Protein AF-A0A356PE76-F1 (afdb_monomer_lite)

Radius of gyration: 58.47 Å; chains: 1; bounding box: 97×46×149 Å

Sequence (342 aa):
MSLIFASIPAKKLAQGITSASSTFYVNNILGFDGLTDVAPADLGTQHYICFRNDTGTRVEFMEVDPATISSGPITIVRRGLSYYGDRTTENTDLKLDWSAAGTSVMFGTDVPQIFQYLKEYIDAAAIAGAVPASTTAGGLVIEASQAEIAAGTTTKVGTNGTFKLFPALDKLVAWIATFTASETVKGMVEEATDAEVAAGTATGGTGAKLVITPEKLATRLAAYTYITFKNGTTTKDTGSATATTIAHGLSATPKRIRIHAIMSTAVNVRSVGSYDSGGQNCISTSTTTACVLNNSTIINIEQGGANNISGICSVDGTNITLTWARNNAPSGTLNILWEAEA

Foldseek 3Di:
DPLPAAAADKWFWQFWDALPDFWTATPAQDGPVNPDGDALVNQDQKFKKKKAFQVRPAIKIFIWGSNQRDNDITGTPEIRADPPPRHDDHDSVSSHTGGRVGIIMGRPRDPVSVVVVVVVVVCCCVVVDWDDDDPVDDIDFDADDPVCVVVVPDPGPPPCPVVDVDHPVVSVVVVLLVFADDPVHDHDADADDLVCVVVVPQADPSRHGYDYDPVSVVVVVVVDDDWDKFKDKDKDWLQDQDKDKDFRPPLAKFQKKWKWKWFDDVKTKIKIKMQHPVAIKIWIDIPVDDIDIDRHFRDWTDPDDQWIKTWGWDIDSTITMTRIDTTDGDGGMIMMIMMTID

Secondary structure (DSSP, 8-state):
----PPP---EEBSS-B-TT-SEE-BS--B-TTSSSBPPHHHH-S-EEEEEEETTS--EEEEEE-GGG-SSSPEEEEEEEE-TTS--S---GGG---B-GGGEEEE-S-SHHHHHHHHHHHHHHHHHS-PPBP-SSS--B-PBPPHHHHHHT---SB--TTSS-SS--HHHHHHHHTT-B--SSS--B-EEPPHHHHHHT-SB-TTSPBEE--HHHHHHHHHT-----EEEEEEEEETT----EEEE---SS--SEEEEEEEEESSSEEEEEEEEETTEEEEEEEESSS--EEESS-SEEEE-STT-EEEEEEEE-SSEEEEEEEEES---SEEEEEEEEE-

Structure (mmCIF, N/CA/C/O backbone):
data_AF-A0A356PE76-F1
#
_entry.id   AF-A0A356PE76-F1
#
loop_
_atom_site.group_PDB
_atom_site.id
_atom_site.type_symbol
_atom_site.label_atom_id
_atom_site.label_alt_id
_atom_site.label_comp_id
_atom_site.label_asym_id
_atom_site.label_entity_id
_atom_site.label_seq_id
_atom_site.pdbx_PDB_ins_code
_atom_site.Cartn_x
_atom_site.Cartn_y
_atom_site.Cartn_z
_atom_site.occupancy
_atom_site.B_iso_or_equiv
_atom_site.auth_seq_id
_atom_site.auth_comp_id
_atom_site.auth_asym_id
_atom_site.auth_atom_id
_atom_site.pdbx_PDB_model_num
ATOM 1 N N . MET A 1 1 ? 24.031 19.301 -47.222 1.00 42.72 1 MET A N 1
ATOM 2 C CA . MET A 1 1 ? 24.589 19.506 -48.574 1.00 42.72 1 MET A CA 1
ATOM 3 C C . MET A 1 1 ? 23.808 18.626 -49.522 1.00 42.72 1 MET A C 1
ATOM 5 O O . MET A 1 1 ? 23.759 17.425 -49.294 1.00 42.72 1 MET A O 1
ATOM 9 N N . SER A 1 2 ? 23.132 19.211 -50.506 1.00 37.19 2 SER A N 1
ATOM 10 C CA . SER A 1 2 ? 22.486 18.434 -51.563 1.00 37.19 2 SER A CA 1
ATOM 11 C C . SER A 1 2 ? 23.574 18.011 -52.549 1.00 37.19 2 SER A C 1
ATOM 13 O O . SER A 1 2 ? 24.110 18.862 -53.250 1.00 37.19 2 SER A O 1
ATOM 15 N N . LEU A 1 3 ? 23.954 16.732 -52.537 1.00 53.97 3 LEU A N 1
ATOM 16 C CA . LEU A 1 3 ? 24.946 16.134 -53.441 1.00 53.97 3 LEU A CA 1
ATOM 17 C C . LEU A 1 3 ? 24.309 15.914 -54.821 1.00 53.97 3 LEU A C 1
ATOM 19 O O . LEU A 1 3 ? 23.999 14.787 -55.197 1.00 53.97 3 LEU A O 1
ATOM 23 N N . ILE A 1 4 ? 24.037 16.994 -55.553 1.00 59.12 4 ILE A N 1
ATOM 24 C CA . ILE A 1 4 ? 23.678 16.891 -56.970 1.00 59.12 4 ILE A CA 1
ATOM 25 C C . ILE A 1 4 ? 24.977 17.076 -57.745 1.00 59.12 4 ILE A C 1
ATOM 27 O O . ILE A 1 4 ? 25.460 18.193 -57.886 1.00 59.12 4 ILE A O 1
ATOM 31 N N . PHE A 1 5 ? 25.565 15.971 -58.194 1.00 64.62 5 PHE A N 1
ATOM 32 C CA . PHE A 1 5 ? 26.740 16.008 -59.058 1.00 64.62 5 PHE A CA 1
ATOM 33 C C . PHE A 1 5 ? 26.299 16.329 -60.486 1.00 64.62 5 PHE A C 1
ATOM 35 O O . PHE A 1 5 ? 25.482 15.603 -61.062 1.00 64.62 5 PHE A O 1
ATOM 42 N N . ALA A 1 6 ? 26.820 17.415 -61.056 1.00 72.88 6 ALA A N 1
ATOM 43 C CA . ALA A 1 6 ? 26.561 17.750 -62.450 1.00 72.88 6 ALA A CA 1
ATOM 44 C C . ALA A 1 6 ? 27.281 16.753 -63.365 1.00 72.88 6 ALA A C 1
ATOM 46 O O . ALA A 1 6 ? 28.419 16.371 -63.104 1.00 72.88 6 ALA A O 1
ATOM 47 N N . SER A 1 7 ? 26.633 16.334 -64.454 1.00 77.44 7 SER A N 1
ATOM 48 C CA . SER A 1 7 ? 27.330 15.622 -65.527 1.00 77.44 7 SER A CA 1
ATOM 49 C C . SER A 1 7 ? 28.110 16.625 -66.385 1.00 77.44 7 SER A C 1
ATOM 51 O O . SER A 1 7 ? 27.589 17.685 -66.728 1.00 77.44 7 SER A O 1
ATOM 53 N N . ILE A 1 8 ? 29.349 16.297 -66.742 1.00 86.06 8 ILE A N 1
ATOM 54 C CA . ILE A 1 8 ? 30.310 17.161 -67.440 1.00 86.06 8 ILE A CA 1
ATOM 55 C C . ILE A 1 8 ? 30.880 16.404 -68.646 1.00 86.06 8 ILE A C 1
ATOM 57 O O . ILE A 1 8 ? 31.544 15.378 -68.468 1.00 86.06 8 ILE A O 1
ATOM 61 N N . PRO A 1 9 ? 30.681 16.898 -69.881 1.00 89.06 9 PRO A N 1
ATOM 62 C CA . PRO A 1 9 ? 31.186 16.219 -71.064 1.00 89.06 9 PRO A CA 1
ATOM 63 C C . PRO A 1 9 ? 32.716 16.231 -71.092 1.00 89.06 9 PRO A C 1
ATOM 65 O O . PRO A 1 9 ? 33.357 17.161 -70.595 1.00 89.06 9 PRO A O 1
ATOM 68 N N . ALA A 1 10 ? 33.306 15.219 -71.734 1.00 91.69 10 ALA A N 1
ATOM 69 C CA . ALA A 1 10 ? 34.747 15.167 -71.946 1.00 91.69 10 ALA A CA 1
ATOM 70 C C . ALA A 1 10 ? 35.249 16.434 -72.659 1.00 91.69 10 ALA A C 1
ATOM 72 O O . ALA A 1 10 ? 34.645 16.917 -73.622 1.00 91.69 10 ALA A O 1
ATOM 73 N N . LYS A 1 11 ? 36.374 16.967 -72.182 1.00 93.31 11 LYS A N 1
ATOM 74 C CA . LYS A 1 11 ? 37.028 18.165 -72.719 1.00 93.31 11 LYS A CA 1
ATOM 75 C C . LYS A 1 11 ? 38.262 17.799 -73.521 1.00 93.31 11 LYS A C 1
ATOM 77 O O . LYS A 1 11 ? 38.733 16.665 -73.467 1.00 93.31 11 LYS A O 1
ATOM 82 N N . LYS A 1 12 ? 38.808 18.763 -74.258 1.00 95.06 12 LYS A N 1
ATOM 83 C CA . LYS A 1 12 ? 40.134 18.638 -74.871 1.00 95.06 12 LYS A CA 1
ATOM 84 C C . LYS A 1 12 ? 41.123 19.504 -74.123 1.00 95.06 12 LYS A C 1
ATOM 86 O O . LYS A 1 12 ? 40.792 20.609 -73.693 1.00 95.06 12 LYS A O 1
ATOM 91 N N . LEU A 1 13 ? 42.336 18.994 -73.992 1.00 96.44 13 LEU A N 1
ATOM 92 C CA . LEU A 1 13 ? 43.441 19.753 -73.439 1.00 96.44 13 LEU A CA 1
ATOM 93 C C . LEU A 1 13 ? 43.772 20.918 -74.390 1.00 96.44 13 LEU A C 1
ATOM 95 O O . LEU A 1 13 ? 44.030 20.700 -75.572 1.00 96.44 13 LEU A O 1
ATOM 99 N N . ALA A 1 14 ? 43.747 22.156 -73.898 1.00 96.12 14 ALA A N 1
ATOM 100 C CA . ALA A 1 14 ? 43.990 23.336 -74.732 1.00 96.12 14 ALA A CA 1
ATOM 101 C C . ALA A 1 14 ? 45.479 23.533 -75.058 1.00 96.12 14 ALA A C 1
ATOM 103 O O . ALA A 1 14 ? 45.815 24.085 -76.103 1.00 96.12 14 ALA A O 1
ATOM 104 N N . GLN A 1 15 ? 46.375 23.053 -74.191 1.00 96.00 15 GLN A N 1
ATOM 105 C CA . GLN A 1 15 ? 47.824 23.143 -74.370 1.00 96.00 15 GLN A CA 1
ATOM 106 C C . GLN A 1 15 ? 48.520 21.880 -73.871 1.00 96.00 15 GLN A C 1
ATOM 108 O O . GLN A 1 15 ? 48.074 21.277 -72.902 1.00 96.00 15 GLN A O 1
ATOM 113 N N . GLY A 1 16 ? 49.619 21.479 -74.512 1.00 96.69 16 GLY A N 1
ATOM 114 C CA . GLY A 1 16 ? 50.377 20.321 -74.048 1.00 96.69 16 GLY A CA 1
ATOM 115 C C . GLY A 1 16 ? 50.926 20.541 -72.637 1.00 96.69 16 GLY A C 1
ATOM 116 O O . GLY A 1 16 ? 51.296 21.662 -72.288 1.00 96.69 16 GLY A O 1
ATOM 117 N N . ILE A 1 17 ? 50.984 19.476 -71.840 1.00 97.62 17 ILE A N 1
ATOM 118 C CA . ILE A 1 17 ? 51.590 19.496 -70.507 1.00 97.62 17 ILE A CA 1
ATOM 119 C C . ILE A 1 17 ? 52.668 18.423 -70.389 1.00 97.62 17 ILE A C 1
ATOM 121 O O . ILE A 1 17 ? 52.610 17.389 -71.056 1.00 97.62 17 ILE A O 1
ATOM 125 N N . THR A 1 18 ? 53.641 18.669 -69.521 1.00 97.69 18 THR A N 1
ATOM 126 C CA . THR A 1 18 ? 54.705 17.716 -69.182 1.00 97.69 18 THR A CA 1
ATOM 127 C C . THR A 1 18 ? 54.403 16.989 -67.872 1.00 97.69 18 THR A C 1
ATOM 129 O O . THR A 1 18 ? 53.531 17.412 -67.106 1.00 97.69 18 THR A O 1
ATOM 132 N N . SER A 1 19 ? 55.159 15.941 -67.557 1.00 95.62 19 SER A N 1
ATOM 133 C CA . SER A 1 19 ? 55.107 15.198 -66.288 1.00 95.62 19 SER A CA 1
ATOM 134 C C . SER A 1 19 ? 55.330 16.068 -65.039 1.00 95.62 19 SER A C 1
ATOM 136 O O . SER A 1 19 ? 54.860 15.721 -63.956 1.00 95.62 19 SER A O 1
ATOM 138 N N . ALA A 1 20 ? 55.984 17.226 -65.187 1.00 95.81 20 ALA A N 1
ATOM 139 C CA . ALA A 1 20 ? 56.239 18.191 -64.114 1.00 95.81 20 ALA A CA 1
ATOM 140 C C . ALA A 1 20 ? 55.194 19.320 -64.011 1.00 95.81 20 ALA A C 1
ATOM 142 O O . ALA A 1 20 ? 55.302 20.182 -63.140 1.00 95.81 20 ALA A O 1
ATOM 143 N N . SER A 1 21 ? 54.203 19.361 -64.905 1.00 97.62 21 SER A N 1
ATOM 144 C CA . SER A 1 21 ? 53.206 20.437 -64.911 1.00 97.62 21 SER A CA 1
ATOM 145 C C . SER A 1 21 ? 52.281 20.348 -63.696 1.00 97.62 21 SER A C 1
ATOM 147 O O . SER A 1 21 ? 51.756 19.274 -63.398 1.00 97.62 21 SER A O 1
ATOM 149 N N . SER A 1 22 ? 52.061 21.488 -63.038 1.00 97.12 22 SER A N 1
ATOM 150 C CA . SER A 1 22 ? 51.158 21.653 -61.890 1.00 97.12 22 SER A CA 1
ATOM 151 C C . SER A 1 22 ? 49.821 22.305 -62.251 1.00 97.12 22 SER A C 1
ATOM 153 O O . SER A 1 22 ? 48.943 22.421 -61.400 1.00 97.12 22 SER A O 1
ATOM 155 N N . THR A 1 23 ? 49.646 22.731 -63.502 1.00 97.56 23 THR A N 1
ATOM 156 C CA . THR A 1 23 ? 48.392 23.281 -64.020 1.00 97.56 23 THR A CA 1
ATOM 157 C C . THR A 1 23 ? 48.143 22.809 -65.449 1.00 97.56 23 THR A C 1
ATOM 159 O O . THR A 1 23 ? 49.067 22.397 -66.156 1.00 97.56 23 THR A O 1
ATOM 162 N N . PHE A 1 24 ? 46.890 22.872 -65.890 1.00 97.25 24 PHE A N 1
ATOM 163 C CA . PHE A 1 24 ? 46.507 22.615 -67.277 1.00 97.25 24 PHE A CA 1
ATOM 164 C C . PHE A 1 24 ? 45.321 23.486 -67.694 1.00 97.25 24 PHE A C 1
ATOM 166 O O . PHE A 1 24 ? 44.661 24.097 -66.859 1.00 97.25 24 PHE A O 1
ATOM 173 N N .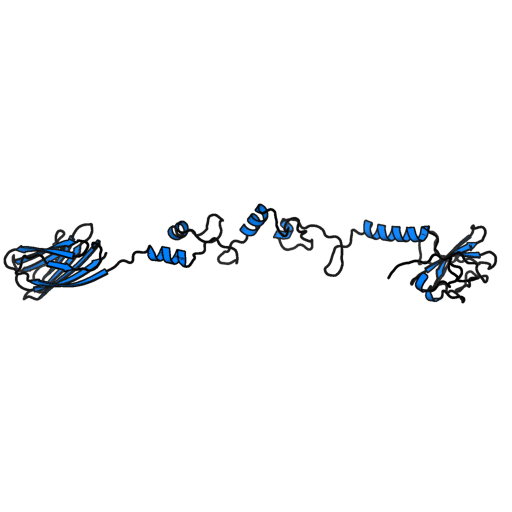 TYR A 1 25 ? 45.050 23.532 -68.997 1.00 96.12 25 TYR A N 1
ATOM 174 C CA . TYR A 1 25 ? 43.931 24.280 -69.569 1.00 96.12 25 TYR A CA 1
ATOM 175 C C . TYR A 1 25 ? 43.072 23.347 -70.408 1.00 96.12 25 TYR A C 1
ATOM 177 O O . TYR A 1 25 ? 43.590 22.452 -71.080 1.00 96.12 25 TYR A O 1
ATOM 185 N N . VAL A 1 26 ? 41.767 23.593 -70.419 1.00 95.12 26 VAL A N 1
ATOM 186 C CA . VAL A 1 26 ? 40.812 22.897 -71.285 1.00 95.12 26 VAL A CA 1
ATOM 187 C C . VAL A 1 26 ? 40.232 23.855 -72.315 1.00 95.12 26 VAL A C 1
ATOM 189 O O . VAL A 1 26 ? 40.188 25.062 -72.106 1.00 95.12 26 VAL A O 1
ATOM 192 N N . ASN A 1 27 ? 39.806 23.318 -73.453 1.00 92.81 27 ASN A N 1
ATOM 193 C CA . ASN A 1 27 ? 39.267 24.101 -74.565 1.00 92.81 27 ASN A CA 1
ATOM 194 C C . ASN A 1 27 ? 37.977 24.867 -74.220 1.00 92.81 27 ASN A C 1
ATOM 196 O O . ASN A 1 27 ? 37.685 25.881 -74.844 1.00 92.81 27 ASN A O 1
ATOM 200 N N . ASN A 1 28 ? 37.190 24.360 -73.272 1.00 91.88 28 ASN A N 1
ATOM 201 C CA . ASN A 1 28 ? 36.075 25.043 -72.624 1.00 91.88 28 ASN A CA 1
ATOM 202 C C . ASN A 1 28 ? 35.713 24.298 -71.332 1.00 91.88 28 ASN A C 1
ATOM 204 O O . ASN A 1 28 ? 36.047 23.121 -71.177 1.00 91.88 28 ASN A O 1
ATOM 208 N N . ILE A 1 29 ? 34.977 24.963 -70.446 1.00 90.75 29 ILE A N 1
ATOM 209 C CA . ILE A 1 29 ? 34.459 24.374 -69.204 1.00 90.75 29 ILE A CA 1
ATOM 210 C C . ILE A 1 29 ? 32.933 24.237 -69.213 1.00 90.75 29 ILE A C 1
ATOM 212 O O . ILE A 1 29 ? 32.340 24.057 -68.164 1.00 90.75 29 ILE A O 1
ATOM 216 N N . LEU A 1 30 ? 32.285 24.293 -70.380 1.00 91.62 30 LEU A N 1
ATOM 217 C CA . LEU A 1 30 ? 30.821 24.252 -70.476 1.00 91.62 30 LEU A CA 1
ATOM 218 C C . LEU A 1 30 ? 30.238 22.918 -69.964 1.00 91.62 30 LEU A C 1
ATOM 220 O O . LEU A 1 30 ? 30.843 21.860 -70.128 1.00 91.62 30 LEU A O 1
ATOM 224 N N . GLY A 1 31 ? 29.045 22.921 -69.390 1.00 87.69 31 GLY A N 1
ATOM 225 C CA . GLY A 1 31 ? 28.299 21.709 -69.060 1.00 87.69 31 GLY A CA 1
ATOM 226 C C . GLY A 1 31 ? 27.798 20.967 -70.307 1.00 87.69 31 GLY A C 1
ATOM 227 O O . GLY A 1 31 ? 28.103 21.326 -71.447 1.00 87.69 31 GLY A O 1
ATOM 228 N N . PHE A 1 32 ? 26.993 19.917 -70.107 1.00 85.56 32 PHE A N 1
ATOM 229 C CA . PHE A 1 32 ? 26.303 19.230 -71.214 1.00 85.56 32 PHE A CA 1
ATOM 230 C C . PHE A 1 32 ? 25.260 20.109 -71.920 1.00 85.56 32 PHE A C 1
ATOM 232 O O . PHE A 1 32 ? 24.881 19.801 -73.048 1.00 85.56 32 PHE A O 1
ATOM 239 N N . ASP A 1 33 ? 24.807 21.193 -71.285 1.00 83.19 33 ASP A N 1
ATOM 240 C CA . ASP A 1 33 ? 23.905 22.170 -71.902 1.00 83.19 33 ASP A CA 1
ATOM 241 C C . ASP A 1 33 ? 24.598 23.025 -72.978 1.00 83.19 33 ASP A C 1
ATOM 243 O O . ASP A 1 33 ? 23.919 23.645 -73.793 1.00 83.19 33 ASP A O 1
ATOM 247 N N . GLY A 1 34 ? 25.938 23.047 -73.001 1.00 86.94 34 GLY A N 1
ATOM 248 C CA . GLY A 1 34 ? 26.732 23.875 -73.906 1.00 86.94 34 GLY A CA 1
ATOM 249 C C . GLY A 1 34 ? 26.594 25.382 -73.662 1.00 86.94 34 GLY A C 1
ATOM 250 O O . GLY A 1 34 ? 27.041 26.159 -74.503 1.00 86.94 34 GLY A O 1
ATOM 251 N N . LEU A 1 35 ? 25.976 25.796 -72.551 1.00 88.00 35 LEU A N 1
ATOM 252 C CA . LEU A 1 35 ? 25.646 27.193 -72.254 1.00 88.00 35 LEU A CA 1
ATOM 253 C C . LEU A 1 35 ? 26.240 27.665 -70.927 1.00 88.00 35 LEU A C 1
ATOM 255 O O . LEU A 1 35 ? 26.650 28.821 -70.834 1.00 88.00 35 LEU A O 1
ATOM 259 N N . THR A 1 36 ? 26.289 26.793 -69.920 1.00 90.12 36 THR A N 1
ATOM 260 C CA . THR A 1 36 ? 26.716 27.152 -68.566 1.00 90.12 36 THR A CA 1
ATOM 261 C C . THR A 1 36 ? 28.110 26.609 -68.296 1.00 90.12 36 THR A C 1
ATOM 263 O O . THR A 1 36 ? 28.374 25.433 -68.527 1.00 90.12 36 THR A O 1
ATOM 266 N N . ASP A 1 37 ? 29.010 27.448 -67.796 1.00 91.88 37 ASP A N 1
ATOM 267 C CA . ASP A 1 37 ? 30.322 27.016 -67.316 1.00 91.88 37 ASP A CA 1
ATOM 268 C C . ASP A 1 37 ? 30.179 26.164 -66.044 1.00 91.88 37 ASP A C 1
ATOM 270 O O . ASP A 1 37 ? 29.418 26.509 -65.140 1.00 91.88 37 ASP A O 1
ATOM 274 N N . VAL A 1 38 ? 30.933 25.065 -65.958 1.00 89.38 38 VAL A N 1
ATOM 275 C CA . VAL A 1 38 ? 31.064 24.255 -64.740 1.00 89.38 38 VAL A CA 1
ATOM 276 C C . VAL A 1 38 ? 31.678 25.120 -63.644 1.00 89.38 38 VAL A C 1
ATOM 278 O O . VAL A 1 38 ? 32.784 25.642 -63.801 1.00 89.38 38 VAL A O 1
ATOM 281 N N . ALA A 1 39 ? 30.973 25.246 -62.525 1.00 89.44 39 ALA A N 1
ATOM 282 C CA . ALA A 1 39 ? 31.398 26.024 -61.375 1.00 89.44 39 ALA A CA 1
ATOM 283 C C . ALA A 1 39 ? 32.049 25.130 -60.302 1.00 89.44 39 ALA A C 1
ATOM 285 O O . ALA A 1 39 ? 31.754 23.936 -60.218 1.00 89.44 39 ALA A O 1
ATOM 286 N N . PRO A 1 40 ? 32.866 25.696 -59.390 1.00 89.69 40 PRO A N 1
ATOM 287 C CA . PRO A 1 40 ? 33.428 24.946 -58.261 1.00 89.69 40 PRO A CA 1
ATOM 288 C C . PRO A 1 40 ? 32.384 24.183 -57.430 1.00 89.69 40 PRO A C 1
ATOM 290 O O . PRO A 1 40 ? 32.649 23.089 -56.935 1.00 89.69 40 PRO A O 1
ATOM 293 N N . ALA A 1 41 ? 31.173 24.737 -57.304 1.00 86.31 41 ALA A N 1
ATOM 294 C CA . ALA A 1 41 ? 30.076 24.115 -56.565 1.00 86.31 41 ALA A CA 1
ATOM 295 C C . ALA A 1 41 ? 29.595 22.786 -57.180 1.00 86.31 41 ALA A C 1
ATOM 297 O O . ALA A 1 41 ? 29.088 21.942 -56.444 1.00 86.31 41 ALA A O 1
ATOM 298 N N . ASP A 1 42 ? 29.796 22.577 -58.485 1.00 85.31 42 ASP A N 1
ATOM 299 C CA . ASP A 1 42 ? 29.370 21.368 -59.201 1.00 85.31 42 ASP A CA 1
ATOM 300 C C . ASP A 1 42 ? 30.302 20.171 -58.951 1.00 85.31 42 ASP A C 1
ATOM 302 O O . ASP A 1 42 ? 29.919 19.016 -59.152 1.00 85.31 42 ASP A O 1
ATOM 306 N N . LEU A 1 43 ? 31.531 20.447 -58.505 1.00 83.88 43 LEU A N 1
ATOM 307 C CA . LEU A 1 43 ? 32.602 19.470 -58.306 1.00 83.88 43 LEU A CA 1
ATOM 308 C C . LEU A 1 43 ? 32.856 19.133 -56.826 1.00 83.88 43 LEU A C 1
ATOM 310 O O . LEU A 1 43 ? 33.538 18.153 -56.528 1.00 83.88 43 LEU A O 1
ATOM 314 N N . GLY A 1 44 ? 32.306 19.922 -55.897 1.00 85.19 44 GLY A N 1
ATOM 315 C CA . GLY A 1 44 ? 32.520 19.770 -54.457 1.00 85.19 44 GLY A CA 1
ATOM 316 C C . GLY A 1 44 ? 33.885 20.286 -53.987 1.00 85.19 44 GLY A C 1
ATOM 317 O O . GLY A 1 44 ? 34.516 21.113 -54.634 1.00 85.19 44 GLY A O 1
ATOM 318 N N . THR A 1 45 ? 34.347 19.825 -52.821 1.00 87.88 45 THR A N 1
ATOM 319 C CA . THR A 1 45 ? 35.631 20.260 -52.227 1.00 87.88 45 THR A CA 1
ATOM 320 C C . THR A 1 45 ? 36.836 19.445 -52.696 1.00 87.88 45 THR A C 1
ATOM 322 O O . THR A 1 45 ? 37.967 19.810 -52.400 1.00 87.88 45 THR A O 1
ATOM 325 N N . GLN A 1 46 ? 36.606 18.325 -53.385 1.00 87.69 46 GLN A N 1
ATOM 326 C CA . GLN A 1 46 ? 37.644 17.442 -53.910 1.00 87.69 46 GLN A CA 1
ATOM 327 C C . GLN A 1 46 ? 37.159 16.818 -55.216 1.00 87.69 46 GLN A C 1
ATOM 329 O O . GLN A 1 46 ? 36.040 16.307 -55.267 1.00 87.69 46 GLN A O 1
ATOM 334 N N . HIS A 1 47 ? 38.002 16.825 -56.251 1.00 89.75 47 HIS A N 1
ATOM 335 C CA . HIS A 1 47 ? 37.623 16.289 -57.551 1.00 89.75 47 HIS A CA 1
ATOM 336 C C . HIS A 1 47 ? 38.773 15.557 -58.246 1.00 89.75 47 HIS A C 1
ATOM 338 O O . HIS A 1 47 ? 39.918 16.010 -58.248 1.00 89.75 47 HIS A O 1
ATOM 344 N N . TYR A 1 48 ? 38.447 14.417 -58.853 1.00 90.75 48 TYR A N 1
ATOM 345 C CA . TYR A 1 48 ? 39.391 13.563 -59.564 1.00 90.75 48 TYR A CA 1
ATOM 346 C C . TYR A 1 48 ? 39.045 13.530 -61.042 1.00 90.75 48 TYR A C 1
ATOM 348 O O . TYR A 1 48 ? 37.886 13.351 -61.413 1.00 90.75 48 TYR A O 1
ATOM 356 N N . ILE A 1 49 ? 40.069 13.651 -61.878 1.00 92.94 49 ILE A N 1
ATOM 357 C CA . ILE A 1 49 ? 39.932 13.646 -63.328 1.00 92.94 49 ILE A CA 1
ATOM 358 C C . ILE A 1 49 ? 40.849 12.602 -63.955 1.00 92.94 49 ILE A C 1
ATOM 360 O O . ILE A 1 49 ? 41.730 12.019 -63.317 1.00 92.94 49 ILE A O 1
ATOM 364 N N . CYS A 1 50 ? 40.639 12.392 -65.245 1.00 94.25 50 CYS A N 1
ATOM 365 C CA . CYS A 1 50 ? 41.366 11.431 -66.044 1.00 94.25 50 CYS A CA 1
ATOM 366 C C . CYS A 1 50 ? 41.790 12.064 -67.371 1.00 94.25 50 CYS A C 1
ATOM 368 O O . CYS A 1 50 ? 40.961 12.615 -68.097 1.00 94.25 50 CYS A O 1
ATOM 370 N N . PHE A 1 51 ? 43.076 11.983 -67.700 1.00 96.38 51 PHE A N 1
ATOM 371 C CA . PHE A 1 51 ? 43.565 12.277 -69.044 1.00 96.38 51 PHE A CA 1
ATOM 372 C C . PHE A 1 51 ? 43.621 10.986 -69.842 1.00 96.38 51 PHE A C 1
ATOM 374 O O . PHE A 1 51 ? 44.117 9.972 -69.354 1.00 96.38 51 PHE A O 1
ATOM 381 N N . ARG A 1 52 ? 43.132 11.024 -71.080 1.00 96.06 52 ARG A N 1
ATOM 382 C CA . ARG A 1 52 ? 43.095 9.868 -71.975 1.00 96.06 52 ARG A CA 1
ATOM 383 C C . ARG A 1 52 ? 43.489 10.276 -73.383 1.00 96.06 52 ARG A C 1
ATOM 385 O O . ARG A 1 52 ? 43.031 11.305 -73.877 1.00 9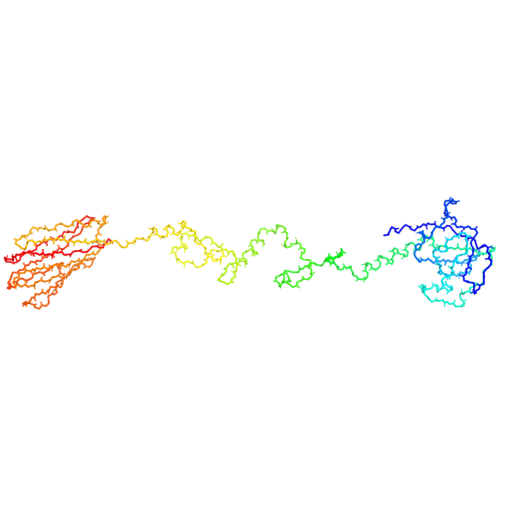6.06 52 ARG A O 1
ATOM 392 N N . ASN A 1 53 ? 44.309 9.469 -74.051 1.00 96.44 53 ASN A N 1
ATOM 393 C CA . ASN A 1 53 ? 44.628 9.731 -75.454 1.00 96.44 53 ASN A CA 1
ATOM 394 C C . ASN A 1 53 ? 43.460 9.328 -76.362 1.00 96.44 53 ASN A C 1
ATOM 396 O O . ASN A 1 53 ? 42.616 8.518 -75.982 1.00 96.44 53 ASN A O 1
ATOM 400 N N . ASP A 1 54 ? 43.431 9.844 -77.586 1.00 93.50 54 ASP A N 1
ATOM 401 C CA . ASP A 1 54 ? 42.332 9.575 -78.526 1.00 93.50 54 ASP A CA 1
ATOM 402 C C . ASP A 1 54 ? 42.175 8.093 -78.898 1.00 93.50 54 ASP A C 1
ATOM 404 O O . ASP A 1 54 ? 41.065 7.630 -79.147 1.00 93.50 54 ASP A O 1
ATOM 408 N N . THR A 1 55 ? 43.262 7.315 -78.879 1.00 93.38 55 THR A N 1
ATOM 409 C CA . THR A 1 55 ? 43.204 5.858 -79.096 1.00 93.38 55 THR A CA 1
ATOM 410 C C . THR A 1 55 ? 42.750 5.090 -77.855 1.00 93.38 55 THR A C 1
ATOM 412 O O . THR A 1 55 ? 42.543 3.881 -77.915 1.00 93.38 55 THR A O 1
ATOM 415 N N . GLY A 1 56 ? 42.643 5.764 -76.711 1.00 91.19 56 GLY A N 1
ATOM 416 C CA . GLY A 1 56 ? 42.231 5.188 -75.443 1.00 91.19 56 GLY A CA 1
ATOM 417 C C . GLY A 1 56 ? 43.188 4.157 -74.848 1.00 91.19 56 GLY A C 1
ATOM 418 O O . GLY A 1 56 ? 42.755 3.393 -73.989 1.00 91.19 56 GLY A O 1
ATOM 419 N N . THR A 1 57 ? 44.445 4.133 -75.297 1.00 95.00 57 THR A N 1
ATOM 420 C CA . THR A 1 57 ? 45.497 3.193 -74.873 1.00 95.00 57 THR A CA 1
ATOM 421 C C . THR A 1 57 ? 46.345 3.707 -73.711 1.00 95.00 57 THR A C 1
ATOM 423 O O . THR A 1 57 ? 47.073 2.928 -73.102 1.00 95.00 57 THR A O 1
ATOM 426 N N . ARG A 1 58 ? 46.283 5.007 -73.404 1.00 95.12 58 ARG A N 1
ATOM 427 C CA . ARG A 1 58 ? 46.991 5.635 -72.281 1.00 95.12 58 ARG A CA 1
ATOM 428 C C . ARG A 1 58 ? 46.002 6.394 -71.418 1.00 95.12 58 ARG A C 1
ATOM 430 O O . ARG A 1 58 ? 45.103 7.051 -71.947 1.00 95.12 58 ARG A O 1
ATOM 437 N N . VAL A 1 59 ? 46.201 6.310 -70.106 1.00 95.06 59 VAL A N 1
ATOM 438 C CA . VAL A 1 59 ? 45.359 6.971 -69.116 1.00 95.06 59 VAL A CA 1
ATOM 439 C C . VAL A 1 59 ? 46.184 7.436 -67.918 1.00 95.06 59 VAL A C 1
ATOM 441 O O . VAL A 1 59 ? 47.076 6.718 -67.464 1.00 95.06 59 VAL A O 1
ATOM 444 N N . GLU A 1 60 ? 45.888 8.627 -67.409 1.00 95.75 60 GLU A N 1
ATOM 445 C CA . GLU A 1 60 ? 46.472 9.156 -66.176 1.00 95.75 60 GLU A CA 1
ATOM 446 C C . GLU A 1 60 ? 45.368 9.716 -65.280 1.00 95.75 60 GLU A C 1
ATOM 448 O O . GLU A 1 60 ? 44.584 10.562 -65.713 1.00 95.75 60 GLU A O 1
ATOM 453 N N . PHE A 1 61 ? 45.330 9.257 -64.030 1.00 94.06 61 PHE A N 1
ATOM 454 C CA . PHE A 1 61 ? 44.428 9.768 -63.004 1.00 94.06 61 PHE A CA 1
ATOM 455 C C . PHE A 1 61 ? 45.120 10.840 -62.166 1.00 94.06 61 PHE A C 1
ATOM 457 O O . PHE A 1 61 ? 46.293 10.705 -61.805 1.00 94.06 61 PHE A O 1
ATOM 464 N N . MET A 1 62 ? 44.389 11.902 -61.847 1.00 94.88 62 MET A N 1
ATOM 465 C CA . MET A 1 62 ? 44.902 13.021 -61.063 1.00 94.88 62 MET A CA 1
ATOM 466 C C . MET A 1 62 ? 43.794 13.685 -60.247 1.00 94.88 62 MET A C 1
ATOM 468 O O . MET A 1 62 ? 42.614 13.596 -60.582 1.00 94.88 62 MET A O 1
ATOM 472 N N . GLU A 1 63 ? 44.187 14.345 -59.168 1.00 95.00 63 GLU A N 1
ATOM 473 C CA . GLU A 1 63 ? 43.324 15.189 -58.347 1.00 95.00 63 GLU A CA 1
ATOM 474 C C . GLU A 1 63 ? 43.542 16.648 -58.722 1.00 95.00 63 GLU A C 1
ATOM 476 O O . GLU A 1 63 ? 44.684 17.092 -58.869 1.00 95.00 63 GLU A O 1
ATOM 481 N N . VAL A 1 64 ? 42.454 17.396 -58.848 1.00 95.31 64 VAL A N 1
ATOM 482 C CA . VAL A 1 64 ? 42.475 18.827 -59.159 1.00 95.31 64 VAL A CA 1
ATOM 483 C C . VAL A 1 64 ? 41.810 19.620 -58.053 1.00 95.31 64 VAL A C 1
ATOM 485 O O . VAL A 1 64 ? 40.966 19.090 -57.333 1.00 95.31 64 VAL A O 1
ATOM 488 N N . ASP A 1 65 ? 42.182 20.891 -57.938 1.00 95.62 65 ASP A N 1
ATOM 489 C CA . ASP A 1 65 ? 41.523 21.821 -57.029 1.00 95.62 65 ASP A CA 1
ATOM 490 C C . ASP A 1 65 ? 40.224 22.327 -57.677 1.00 95.62 65 ASP A C 1
ATOM 492 O O . ASP A 1 65 ? 40.290 23.111 -58.637 1.00 95.62 65 ASP A O 1
ATOM 496 N N . PRO A 1 66 ? 39.040 21.930 -57.172 1.00 92.44 66 PRO A N 1
ATOM 497 C CA . PRO A 1 66 ? 37.769 22.361 -57.741 1.00 92.44 66 PRO A CA 1
ATOM 498 C C . PRO A 1 66 ? 37.576 23.875 -57.699 1.00 92.44 66 PRO A C 1
ATOM 500 O O . PRO A 1 66 ? 36.895 24.417 -58.563 1.00 92.44 66 PRO A O 1
ATOM 503 N N . ALA A 1 67 ? 38.198 24.584 -56.748 1.00 93.75 67 ALA A N 1
ATOM 504 C CA . ALA A 1 67 ? 38.102 26.041 -56.654 1.00 93.75 67 ALA A CA 1
ATOM 505 C C . ALA A 1 67 ? 38.736 26.753 -57.858 1.00 93.75 67 ALA A C 1
ATOM 507 O O . ALA A 1 67 ? 38.441 27.919 -58.116 1.00 93.75 67 ALA A O 1
ATOM 508 N N . THR A 1 68 ? 39.587 26.048 -58.605 1.00 94.31 68 THR A N 1
ATOM 509 C CA . THR A 1 68 ? 40.277 26.575 -59.786 1.00 94.31 68 THR A CA 1
ATOM 510 C C . THR A 1 68 ? 39.590 26.219 -61.099 1.00 94.31 68 THR A C 1
ATOM 512 O O . THR A 1 68 ? 40.065 26.645 -62.154 1.00 94.31 68 THR A O 1
ATOM 515 N N . ILE A 1 69 ? 38.463 25.488 -61.062 1.00 88.75 69 ILE A N 1
ATOM 516 C CA . ILE A 1 69 ? 37.671 25.221 -62.264 1.00 88.75 69 ILE A CA 1
ATOM 517 C C . ILE A 1 69 ? 37.099 26.547 -62.782 1.00 88.75 69 ILE A C 1
ATOM 519 O O . ILE A 1 69 ? 36.182 27.151 -62.233 1.00 88.75 69 ILE A O 1
ATOM 523 N N . SER A 1 70 ? 37.759 27.066 -63.804 1.00 80.31 70 SER A N 1
ATOM 524 C CA . SER A 1 70 ? 37.439 28.305 -64.498 1.00 80.31 70 SER A CA 1
ATOM 525 C C . SER A 1 70 ? 38.007 28.188 -65.911 1.00 80.31 70 SER A C 1
ATOM 527 O O . SER A 1 70 ? 38.774 27.271 -66.206 1.00 80.31 70 SER A O 1
ATOM 529 N N . SER A 1 71 ? 37.679 29.118 -66.800 1.00 69.44 71 SER A N 1
ATOM 530 C CA . SER A 1 71 ? 38.296 29.200 -68.131 1.00 69.44 71 SER A CA 1
ATOM 531 C C . SER A 1 71 ? 39.810 29.521 -68.105 1.00 69.44 71 SER A C 1
ATOM 533 O O . SER A 1 71 ? 40.419 29.686 -69.161 1.00 69.44 71 SER A O 1
ATOM 535 N N . GLY A 1 72 ? 40.426 29.600 -66.916 1.00 86.19 72 GLY A N 1
ATOM 536 C CA . GLY A 1 72 ? 41.865 29.740 -66.687 1.00 86.19 72 GLY A CA 1
ATOM 537 C C . GLY A 1 72 ? 42.598 28.415 -66.391 1.00 86.19 72 GLY A C 1
ATOM 538 O O . GLY A 1 72 ? 42.099 27.336 -66.717 1.00 86.19 72 GLY A O 1
ATOM 539 N N . PRO A 1 73 ? 43.812 28.475 -65.804 1.00 94.94 73 PRO A N 1
ATOM 540 C CA . PRO A 1 73 ? 44.567 27.282 -65.435 1.00 94.94 73 PRO A CA 1
ATOM 541 C C . PRO A 1 73 ? 43.892 26.541 -64.281 1.00 94.94 73 PRO A C 1
ATOM 543 O O . PRO A 1 73 ? 43.695 27.102 -63.204 1.00 94.94 73 PRO A O 1
ATOM 546 N N . ILE A 1 74 ? 43.619 25.257 -64.485 1.00 96.56 74 ILE A N 1
ATOM 547 C CA . ILE A 1 74 ? 43.141 24.353 -63.442 1.00 96.56 74 ILE A CA 1
ATOM 548 C C . ILE A 1 74 ? 44.360 23.809 -62.703 1.00 96.56 74 ILE A C 1
ATOM 550 O O . ILE A 1 74 ? 45.281 23.269 -63.326 1.00 96.56 74 ILE A O 1
ATOM 554 N N . THR A 1 75 ? 44.369 23.953 -61.381 1.00 97.75 75 THR A N 1
ATOM 555 C CA . THR A 1 75 ? 45.463 23.500 -60.522 1.00 97.75 75 THR A CA 1
ATOM 556 C C . THR A 1 75 ? 45.371 22.007 -60.277 1.00 97.75 75 THR A C 1
ATOM 558 O O . THR A 1 75 ? 44.323 21.472 -59.911 1.00 97.75 75 THR A O 1
ATOM 561 N N . ILE A 1 76 ? 46.505 21.337 -60.446 1.00 97.50 76 ILE A N 1
ATOM 562 C CA . ILE A 1 76 ? 46.659 19.921 -60.170 1.00 97.50 76 ILE A CA 1
ATOM 563 C C . ILE A 1 76 ? 47.215 19.759 -58.757 1.00 97.50 76 ILE A C 1
ATOM 565 O O . ILE A 1 76 ? 48.280 20.284 -58.438 1.00 97.50 76 ILE A O 1
ATOM 569 N N . VAL A 1 77 ? 46.488 19.028 -57.916 1.00 97.19 77 VAL A N 1
ATOM 570 C CA . VAL A 1 77 ? 46.864 18.760 -56.521 1.00 97.19 77 VAL A CA 1
ATOM 571 C C . VAL A 1 77 ? 47.759 17.526 -56.445 1.00 97.19 77 VAL A C 1
ATOM 573 O O . VAL A 1 77 ? 48.744 17.528 -55.710 1.00 97.19 77 VAL A O 1
ATOM 576 N N . ARG A 1 78 ? 47.426 16.473 -57.207 1.00 96.06 78 ARG A N 1
ATOM 577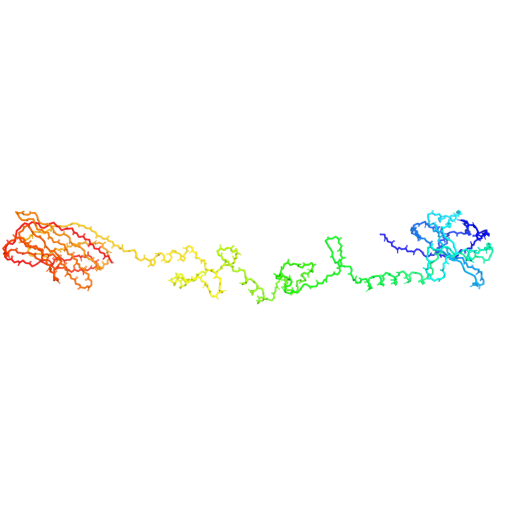 C CA . ARG A 1 78 ? 48.187 15.211 -57.278 1.00 96.06 78 ARG A CA 1
ATOM 578 C C . ARG A 1 78 ? 48.103 14.607 -58.676 1.00 96.06 78 ARG A C 1
ATOM 580 O O . ARG A 1 78 ? 47.017 14.589 -59.245 1.00 96.06 78 ARG A O 1
ATOM 587 N N . ARG A 1 79 ? 49.197 14.057 -59.208 1.00 95.06 79 ARG A N 1
ATOM 588 C CA . ARG A 1 7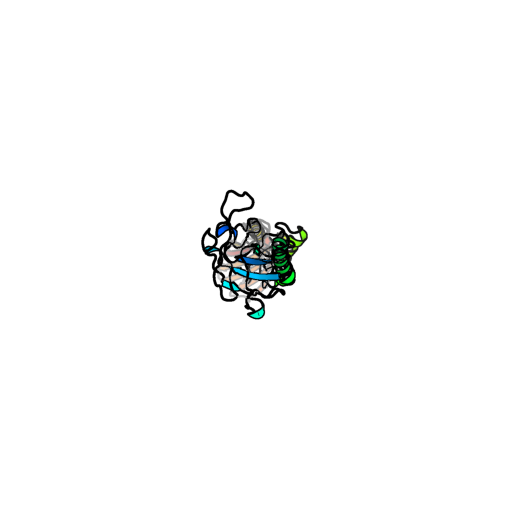9 ? 49.284 13.384 -60.521 1.00 95.06 79 ARG A CA 1
ATOM 589 C C . ARG A 1 79 ? 49.794 11.957 -60.437 1.00 95.06 79 ARG A C 1
ATOM 591 O O . ARG A 1 79 ? 50.502 11.596 -59.500 1.00 95.06 79 ARG A O 1
ATOM 598 N N . GLY A 1 80 ? 49.495 11.180 -61.477 1.00 94.62 80 GLY A N 1
ATOM 599 C CA . GLY A 1 80 ? 49.954 9.800 -61.588 1.00 94.62 80 GLY A CA 1
ATOM 600 C C . GLY A 1 80 ? 49.383 8.911 -60.484 1.00 94.62 80 GLY A C 1
ATOM 601 O O . GLY A 1 80 ? 50.118 8.127 -59.890 1.00 94.62 80 GLY A O 1
ATOM 602 N N . LEU A 1 81 ? 48.096 9.069 -60.159 1.00 93.81 81 LEU A N 1
ATOM 603 C CA . LEU A 1 81 ? 47.434 8.243 -59.147 1.00 93.81 81 LEU A CA 1
ATOM 604 C C . LEU A 1 81 ? 47.302 6.787 -59.622 1.00 93.81 81 LEU A C 1
ATOM 606 O O . LEU A 1 81 ? 47.213 6.504 -60.820 1.00 93.81 81 LEU A O 1
ATOM 610 N N . SER A 1 82 ? 47.274 5.860 -58.664 1.00 90.19 82 SER A N 1
ATOM 611 C CA . SER A 1 82 ? 47.217 4.420 -58.929 1.00 90.19 82 SER A CA 1
ATOM 612 C C . SER A 1 82 ? 45.914 4.000 -59.616 1.00 90.19 82 SER A C 1
ATOM 614 O O . SER A 1 82 ? 44.824 4.440 -59.252 1.00 90.19 82 SER A O 1
ATOM 616 N N . TYR A 1 83 ? 46.007 3.043 -60.543 1.00 86.19 83 TYR A N 1
ATOM 617 C CA . TYR A 1 83 ? 44.845 2.406 -61.176 1.00 86.19 83 TYR A CA 1
ATOM 618 C C . TYR A 1 83 ? 44.036 1.510 -60.217 1.00 86.19 83 TYR A C 1
ATOM 620 O O . TYR A 1 83 ? 42.932 1.092 -60.556 1.00 86.19 83 TYR A O 1
ATOM 628 N N . TYR A 1 84 ? 44.568 1.224 -59.022 1.00 85.25 84 TYR A N 1
ATOM 629 C CA . TYR A 1 84 ? 43.986 0.300 -58.040 1.00 85.25 84 TYR A CA 1
ATOM 630 C C . TYR A 1 84 ? 43.332 1.003 -56.840 1.00 85.25 84 TYR A C 1
ATOM 632 O O . TYR A 1 84 ? 43.156 0.396 -55.787 1.00 85.25 84 TYR A O 1
ATOM 640 N N . GLY A 1 85 ? 42.968 2.280 -56.983 1.00 74.12 85 GLY A N 1
ATOM 641 C CA . GLY A 1 85 ? 42.136 2.985 -56.002 1.00 74.12 85 GLY A CA 1
ATOM 642 C C . GLY A 1 85 ? 42.880 3.683 -54.860 1.00 74.12 85 GLY A C 1
ATOM 643 O O . GLY A 1 85 ? 42.219 4.271 -54.009 1.00 74.12 85 GLY A O 1
ATOM 644 N N . ASP A 1 86 ? 44.218 3.690 -54.847 1.00 81.62 86 ASP A N 1
ATOM 645 C CA . ASP A 1 86 ? 44.968 4.625 -53.994 1.00 81.62 86 ASP A CA 1
ATOM 646 C C . ASP A 1 86 ? 44.856 6.043 -54.571 1.00 81.62 86 ASP A C 1
ATOM 648 O O . ASP A 1 86 ? 45.350 6.333 -55.663 1.00 81.62 86 ASP A O 1
ATOM 652 N N . ARG A 1 87 ? 44.177 6.914 -53.819 1.00 82.81 87 ARG A N 1
ATOM 653 C CA . ARG A 1 87 ? 43.871 8.301 -54.195 1.00 82.81 87 ARG A CA 1
ATOM 654 C C . ARG A 1 87 ? 44.856 9.321 -53.610 1.00 82.81 87 ARG A C 1
ATOM 656 O O . ARG A 1 87 ? 44.655 10.518 -53.788 1.00 82.81 87 ARG A O 1
ATOM 663 N N . THR A 1 88 ? 45.875 8.875 -52.873 1.00 86.81 88 THR A N 1
ATOM 664 C CA . THR A 1 88 ? 46.714 9.752 -52.036 1.00 86.81 88 THR A CA 1
ATOM 665 C C . THR A 1 88 ? 48.183 9.778 -52.434 1.00 86.81 88 THR A C 1
ATOM 667 O O . THR A 1 88 ? 48.829 10.815 -52.264 1.00 86.81 88 THR A O 1
ATOM 670 N N . THR A 1 89 ? 48.700 8.684 -52.994 1.00 92.25 89 THR A N 1
ATOM 671 C CA . THR A 1 89 ? 50.115 8.561 -53.366 1.00 92.25 89 THR A CA 1
ATOM 672 C C . THR A 1 89 ? 50.323 8.887 -54.843 1.00 92.25 89 THR A C 1
ATOM 674 O O . THR A 1 89 ? 49.738 8.250 -55.718 1.00 92.25 89 THR A O 1
ATOM 677 N N . GLU A 1 90 ? 51.188 9.859 -55.137 1.00 94.31 90 GLU A N 1
ATOM 678 C CA . GLU A 1 90 ? 51.636 10.119 -56.507 1.00 94.31 90 GLU A CA 1
ATOM 679 C C . GLU A 1 90 ? 52.663 9.070 -56.948 1.00 94.31 90 GLU A C 1
ATOM 681 O O . GLU A 1 90 ? 53.662 8.848 -56.261 1.00 94.31 90 GLU A O 1
ATOM 686 N N . ASN A 1 91 ? 52.468 8.471 -58.122 1.00 95.12 91 ASN A N 1
ATOM 687 C CA . ASN A 1 91 ? 53.470 7.626 -58.761 1.00 95.12 91 ASN A CA 1
ATOM 688 C C . ASN A 1 91 ? 54.133 8.398 -59.909 1.00 95.12 91 ASN A C 1
ATOM 690 O O . ASN A 1 91 ? 53.490 8.721 -60.909 1.00 95.12 91 ASN A O 1
ATOM 694 N N . THR A 1 92 ? 55.428 8.691 -59.773 1.00 94.75 92 THR A N 1
ATOM 695 C CA . THR A 1 92 ? 56.198 9.446 -60.774 1.00 94.75 92 THR A CA 1
ATOM 696 C C . THR A 1 92 ? 56.218 8.774 -62.142 1.00 94.75 92 THR A C 1
ATOM 698 O O . THR A 1 92 ? 56.206 9.479 -63.147 1.00 94.75 92 THR A O 1
ATOM 701 N N . ASP A 1 93 ? 56.165 7.443 -62.193 1.00 95.44 93 ASP A N 1
ATOM 702 C CA . ASP A 1 93 ? 56.183 6.680 -63.447 1.00 95.44 93 ASP A CA 1
ATOM 703 C C . ASP A 1 93 ? 54.859 6.797 -64.216 1.00 95.44 93 ASP A C 1
ATOM 705 O O . ASP A 1 93 ? 54.803 6.562 -65.424 1.00 95.44 93 ASP A O 1
ATOM 709 N N . LEU A 1 94 ? 53.783 7.187 -63.524 1.00 95.12 94 LEU A N 1
ATOM 710 C CA . LEU A 1 94 ? 52.461 7.410 -64.106 1.00 95.12 94 LEU A CA 1
ATOM 711 C C . LEU A 1 94 ? 52.219 8.877 -64.490 1.00 95.12 94 LEU A C 1
ATOM 713 O O . LEU A 1 94 ? 51.167 9.180 -65.053 1.00 95.12 94 LEU A O 1
ATOM 717 N N . LYS A 1 95 ? 53.164 9.791 -64.222 1.00 97.19 95 LYS A N 1
ATOM 718 C CA . LYS A 1 95 ? 53.074 11.193 -64.659 1.00 97.19 95 LYS A CA 1
ATOM 719 C C . LYS A 1 95 ? 53.519 11.293 -66.114 1.00 97.19 95 LYS A C 1
ATOM 721 O O . LYS A 1 95 ? 54.711 11.252 -66.413 1.00 97.19 95 LYS A O 1
ATOM 726 N N . LEU A 1 96 ? 52.565 11.415 -67.031 1.00 96.62 96 LEU A N 1
ATOM 727 C CA . LEU A 1 96 ? 52.839 11.377 -68.466 1.00 96.62 96 LEU A CA 1
ATOM 728 C C . LEU A 1 96 ? 52.885 12.786 -69.074 1.00 96.62 96 LEU A C 1
ATOM 730 O O . LEU A 1 96 ? 52.237 13.724 -68.597 1.00 96.62 96 LEU A O 1
ATOM 734 N N . ASP A 1 97 ? 53.628 12.911 -70.172 1.00 97.69 97 ASP A N 1
ATOM 735 C CA . ASP A 1 97 ? 53.519 14.053 -71.078 1.00 97.69 97 ASP A CA 1
ATOM 736 C C . ASP A 1 97 ? 52.289 13.876 -71.977 1.00 97.69 97 ASP A C 1
ATOM 738 O O . ASP A 1 97 ? 52.069 12.805 -72.558 1.00 97.69 97 ASP A O 1
ATOM 742 N N . TRP A 1 98 ? 51.510 14.945 -72.126 1.00 97.81 98 TRP A N 1
ATOM 743 C CA . TRP A 1 98 ? 50.255 14.948 -72.871 1.00 97.81 98 TRP A CA 1
ATOM 744 C C . TRP A 1 98 ? 50.236 16.072 -73.899 1.00 97.81 98 TRP A C 1
ATOM 746 O O . TRP A 1 98 ? 50.407 17.242 -73.570 1.00 97.81 98 TRP A O 1
ATOM 756 N N . SER A 1 99 ? 49.995 15.733 -75.164 1.00 97.06 99 SER A N 1
ATOM 757 C CA . SER A 1 99 ? 49.841 16.713 -76.245 1.00 97.06 99 SER A CA 1
ATOM 758 C C . SER A 1 99 ? 48.425 17.294 -76.277 1.00 97.06 99 SER A C 1
ATOM 760 O O . SER A 1 99 ? 47.470 16.531 -76.140 1.00 97.06 99 SER A O 1
ATOM 762 N N . ALA A 1 100 ? 48.265 18.588 -76.573 1.00 94.81 100 ALA A N 1
ATOM 763 C CA . ALA A 1 100 ? 46.949 19.237 -76.682 1.00 94.81 100 ALA A CA 1
ATOM 764 C C . ALA A 1 100 ? 45.990 18.508 -77.646 1.00 94.81 100 ALA A C 1
ATOM 766 O O . ALA A 1 100 ? 44.904 18.085 -77.263 1.00 94.81 100 ALA A O 1
ATOM 767 N N . ALA A 1 101 ? 46.433 18.292 -78.890 1.00 89.62 101 ALA A N 1
ATOM 768 C CA . ALA A 1 101 ? 45.581 17.815 -79.983 1.00 89.62 101 ALA A CA 1
ATOM 769 C C . ALA A 1 101 ? 45.037 16.385 -79.807 1.00 89.62 101 ALA A C 1
ATOM 771 O O . ALA A 1 101 ? 44.049 16.045 -80.444 1.00 89.62 101 ALA A O 1
ATOM 772 N N . GLY A 1 102 ? 45.667 15.569 -78.955 1.00 92.56 102 GLY A N 1
ATOM 773 C CA . GLY A 1 102 ? 45.354 14.144 -78.799 1.00 92.56 102 GLY A CA 1
ATOM 774 C C . GLY A 1 102 ? 44.882 13.730 -77.407 1.00 92.56 102 GLY A C 1
ATOM 775 O O . GLY A 1 102 ? 44.823 12.531 -77.135 1.00 92.56 102 GLY A O 1
ATOM 776 N N . THR A 1 103 ? 44.621 14.690 -76.511 1.00 97.19 103 THR A N 1
ATOM 777 C CA . THR A 1 103 ? 44.290 14.414 -75.103 1.00 97.19 103 THR A CA 1
ATOM 778 C C . THR A 1 103 ? 42.873 14.852 -74.781 1.00 97.19 103 THR A C 1
ATOM 780 O O . THR A 1 103 ? 42.515 16.028 -74.895 1.00 97.19 103 THR A O 1
ATOM 783 N N . SER A 1 104 ? 42.077 13.893 -74.329 1.00 95.56 104 SER A N 1
ATOM 784 C CA . SER A 1 104 ? 40.759 14.119 -73.755 1.00 95.56 104 SER A CA 1
ATOM 785 C C . SER A 1 104 ? 40.872 14.198 -72.233 1.00 95.56 104 SER A C 1
ATOM 787 O O . SER A 1 104 ? 41.539 13.368 -71.617 1.00 95.56 104 SER A O 1
ATOM 789 N N . VAL A 1 105 ? 40.219 15.190 -71.635 1.00 94.81 105 VAL A N 1
ATOM 790 C CA . VAL A 1 105 ? 40.150 15.403 -70.188 1.00 94.81 105 VAL A CA 1
ATOM 791 C C . VAL A 1 105 ? 38.757 15.021 -69.707 1.00 94.81 105 VAL A C 1
ATOM 793 O O . VAL A 1 105 ? 37.760 15.610 -70.123 1.00 94.81 105 VAL A O 1
ATOM 796 N N . MET A 1 106 ? 38.684 14.018 -68.843 1.00 92.31 106 MET A N 1
ATOM 797 C CA . MET A 1 106 ? 37.443 13.474 -68.307 1.00 92.31 106 MET A CA 1
ATOM 798 C C . MET A 1 106 ? 37.298 13.899 -66.846 1.00 92.31 106 MET A C 1
ATOM 800 O O . MET A 1 106 ? 38.036 13.418 -65.990 1.00 92.31 106 MET A O 1
ATOM 804 N N . PHE A 1 107 ? 36.322 14.759 -66.554 1.00 88.81 107 PHE A N 1
ATOM 805 C CA . PHE A 1 107 ? 35.994 15.226 -65.198 1.00 88.81 107 PHE A CA 1
ATOM 806 C C . PHE A 1 107 ? 35.157 14.205 -64.393 1.00 88.81 107 PHE A C 1
ATOM 808 O O . PHE A 1 107 ? 34.352 14.570 -63.552 1.00 88.81 107 PHE A O 1
ATOM 815 N N . GLY A 1 108 ? 35.287 12.904 -64.681 1.00 74.31 108 GLY A N 1
ATOM 816 C CA . GLY A 1 108 ? 34.734 11.848 -63.819 1.00 74.31 108 GLY A CA 1
ATOM 817 C C . GLY A 1 108 ? 33.204 11.785 -63.693 1.00 74.31 108 GLY A C 1
ATOM 818 O O . GLY A 1 108 ? 32.695 11.344 -62.668 1.00 74.31 108 GLY A O 1
ATOM 819 N N . THR A 1 109 ? 32.451 12.202 -64.714 1.00 62.75 109 THR A N 1
ATOM 820 C CA . THR A 1 109 ? 30.973 12.158 -64.674 1.00 62.75 109 THR A CA 1
ATOM 821 C C . THR A 1 109 ? 30.353 11.073 -65.553 1.00 62.75 109 THR A C 1
ATOM 823 O O . THR A 1 109 ? 29.171 11.131 -65.890 1.00 62.75 109 THR A O 1
ATOM 826 N N . ASP A 1 110 ? 31.127 10.039 -65.884 1.00 58.97 110 ASP A N 1
ATOM 827 C CA . ASP A 1 110 ? 30.544 8.828 -66.445 1.00 58.97 110 ASP A CA 1
ATOM 828 C C . ASP A 1 110 ? 29.864 8.018 -65.328 1.00 58.97 110 ASP A C 1
ATOM 830 O O . ASP A 1 110 ? 30.402 7.810 -64.235 1.00 58.97 110 ASP A O 1
ATOM 834 N N . VAL A 1 111 ? 28.663 7.534 -65.645 1.00 57.31 111 VAL A N 1
ATOM 835 C CA . VAL A 1 111 ? 27.718 6.766 -64.813 1.00 57.31 111 VAL A CA 1
ATOM 836 C C . VAL A 1 111 ? 28.346 5.778 -63.795 1.00 57.31 111 VAL A C 1
ATOM 838 O O . VAL A 1 111 ? 27.842 5.701 -62.671 1.00 57.31 111 VAL A O 1
ATOM 841 N N . PRO A 1 112 ? 29.439 5.039 -64.088 1.00 56.00 112 PRO A N 1
ATOM 842 C CA . PRO A 1 112 ? 30.032 4.098 -63.131 1.00 56.00 112 PRO A CA 1
ATOM 843 C C . PRO A 1 112 ? 30.564 4.728 -61.833 1.00 56.00 112 PRO A C 1
ATOM 845 O O . PRO A 1 112 ? 30.534 4.080 -60.788 1.00 56.00 112 PRO A O 1
ATOM 848 N N . GLN A 1 113 ? 31.025 5.981 -61.860 1.00 55.41 113 GLN A N 1
ATOM 849 C CA . GLN A 1 113 ? 31.645 6.615 -60.688 1.00 55.41 113 GLN A CA 1
ATOM 850 C C . GLN A 1 113 ? 30.595 7.068 -59.657 1.00 55.41 113 GLN A C 1
ATOM 852 O O . GLN A 1 113 ? 30.809 6.949 -58.450 1.00 55.41 113 GLN A O 1
ATOM 857 N N . ILE A 1 114 ? 29.407 7.458 -60.135 1.00 60.28 114 ILE A N 1
ATOM 858 C CA . ILE A 1 114 ? 28.221 7.727 -59.305 1.00 60.28 114 ILE A CA 1
ATOM 859 C C . ILE A 1 114 ? 27.758 6.441 -58.603 1.00 60.28 114 ILE A C 1
ATOM 861 O O . ILE A 1 114 ? 27.437 6.453 -57.413 1.00 60.28 114 ILE A O 1
ATOM 865 N N . PHE A 1 115 ? 27.780 5.305 -59.306 1.00 64.75 115 PHE A N 1
ATOM 866 C CA . PHE A 1 115 ? 27.399 4.019 -58.721 1.00 64.75 115 PHE A CA 1
ATOM 867 C C . PHE A 1 115 ? 28.427 3.466 -57.727 1.00 64.75 115 PHE A C 1
ATOM 869 O O . PHE A 1 115 ? 28.032 2.834 -56.748 1.00 64.75 115 PHE A O 1
ATOM 876 N N . GLN A 1 116 ? 29.719 3.744 -57.916 1.00 66.62 116 GLN A N 1
ATOM 877 C CA . GLN A 1 116 ? 30.758 3.368 -56.953 1.00 66.62 116 GLN A CA 1
ATOM 878 C C . GLN A 1 116 ? 30.592 4.114 -55.618 1.00 66.62 116 GLN A C 1
ATOM 880 O O . GLN A 1 116 ? 30.697 3.492 -54.565 1.00 66.62 116 GLN A O 1
ATOM 885 N N . TYR A 1 117 ? 30.254 5.408 -55.641 1.00 66.88 117 TYR A N 1
ATOM 886 C CA . TYR A 1 117 ? 29.985 6.163 -54.410 1.00 66.88 117 TYR A CA 1
ATOM 887 C C . TYR A 1 117 ? 28.713 5.676 -53.697 1.00 66.88 117 TYR A C 1
ATOM 889 O O . TYR A 1 117 ? 28.702 5.515 -52.477 1.00 66.88 117 TYR A O 1
ATOM 897 N N . LEU A 1 118 ? 27.654 5.365 -54.456 1.00 71.94 118 LEU A N 1
ATOM 898 C CA . LEU A 1 118 ? 26.439 4.760 -53.903 1.00 71.94 118 LEU A CA 1
ATOM 899 C C . LEU A 1 118 ? 26.734 3.399 -53.251 1.00 71.94 118 LEU A C 1
ATOM 901 O O . LEU A 1 118 ? 26.227 3.116 -52.167 1.00 71.94 118 LEU A O 1
ATOM 905 N N . LYS A 1 119 ? 27.587 2.579 -53.876 1.00 79.00 119 LYS A N 1
ATOM 906 C CA . LYS A 1 119 ? 28.045 1.305 -53.314 1.00 79.00 119 LYS A CA 1
ATOM 907 C C . LYS A 1 119 ? 28.847 1.513 -52.030 1.00 79.00 119 LYS A C 1
ATOM 909 O O . LYS A 1 119 ? 28.559 0.849 -51.047 1.00 79.00 119 LYS A O 1
ATOM 914 N N . GLU A 1 120 ? 29.808 2.435 -52.015 1.00 74.06 120 GLU A N 1
ATOM 915 C CA . GLU A 1 120 ? 30.616 2.743 -50.824 1.00 74.06 120 GLU A CA 1
ATOM 916 C C . GLU A 1 120 ? 29.745 3.244 -49.659 1.00 74.06 120 GLU A C 1
ATOM 918 O O . GLU A 1 120 ? 29.957 2.840 -48.517 1.00 74.06 120 GLU A O 1
ATOM 923 N N . TYR A 1 121 ? 28.714 4.048 -49.938 1.00 71.88 121 TYR A N 1
ATOM 924 C CA . TYR A 1 121 ? 27.739 4.484 -48.935 1.00 71.88 121 TYR A CA 1
ATOM 925 C C . TYR A 1 121 ? 26.898 3.320 -48.385 1.00 71.88 121 TYR A C 1
ATOM 927 O O . TYR A 1 121 ? 26.728 3.192 -47.171 1.00 71.88 121 TYR A O 1
ATOM 935 N N . ILE A 1 122 ? 26.395 2.451 -49.268 1.00 74.69 122 ILE A N 1
ATOM 936 C CA . ILE A 1 122 ? 25.621 1.262 -48.882 1.00 74.69 122 ILE A CA 1
ATOM 937 C C . ILE A 1 122 ? 26.491 0.286 -48.081 1.00 74.69 122 ILE A C 1
ATOM 939 O O . ILE A 1 122 ? 26.051 -0.207 -47.046 1.00 74.69 122 ILE A O 1
ATOM 943 N N . ASP A 1 123 ? 27.727 0.044 -48.510 1.00 69.88 123 ASP A N 1
ATOM 944 C CA . ASP A 1 123 ? 28.667 -0.845 -47.828 1.00 69.88 123 ASP A CA 1
ATOM 945 C C . ASP A 1 123 ? 29.062 -0.292 -46.455 1.00 69.88 123 ASP A C 1
ATOM 947 O O . ASP A 1 123 ? 29.115 -1.050 -45.490 1.00 69.88 123 ASP A O 1
ATOM 951 N N . ALA A 1 124 ? 29.271 1.022 -46.321 1.00 65.00 124 ALA A N 1
ATOM 952 C CA . ALA A 1 124 ? 29.519 1.646 -45.022 1.00 65.00 124 ALA A CA 1
ATOM 953 C C . ALA A 1 124 ? 28.326 1.468 -44.066 1.00 65.00 124 ALA A C 1
ATOM 955 O O . ALA A 1 124 ? 28.521 1.161 -42.889 1.00 65.00 124 ALA A O 1
ATOM 956 N N . ALA A 1 125 ? 27.094 1.595 -44.569 1.00 63.53 125 ALA A N 1
ATOM 957 C CA . ALA A 1 125 ? 25.884 1.358 -43.784 1.00 63.53 125 ALA A CA 1
ATOM 958 C C . ALA A 1 125 ? 25.663 -0.132 -43.445 1.00 63.53 125 ALA A C 1
ATOM 960 O O . ALA A 1 125 ? 25.140 -0.447 -42.376 1.00 63.53 125 ALA A O 1
ATOM 961 N N . ALA A 1 126 ? 26.062 -1.048 -44.332 1.00 68.06 126 ALA A N 1
ATOM 962 C CA . ALA A 1 126 ? 25.852 -2.486 -44.178 1.00 68.06 126 ALA A CA 1
ATOM 963 C C . ALA A 1 126 ? 26.944 -3.187 -43.345 1.00 68.06 126 ALA A C 1
ATOM 965 O O . ALA A 1 126 ? 26.633 -4.102 -42.585 1.00 68.06 126 ALA A O 1
ATOM 966 N N . ILE A 1 127 ? 28.212 -2.777 -43.469 1.00 59.81 127 ILE A N 1
ATOM 967 C CA . ILE A 1 127 ? 29.374 -3.476 -42.887 1.00 59.81 127 ILE A CA 1
ATOM 968 C C . ILE A 1 127 ? 29.720 -2.959 -41.484 1.00 59.81 127 ILE A C 1
ATOM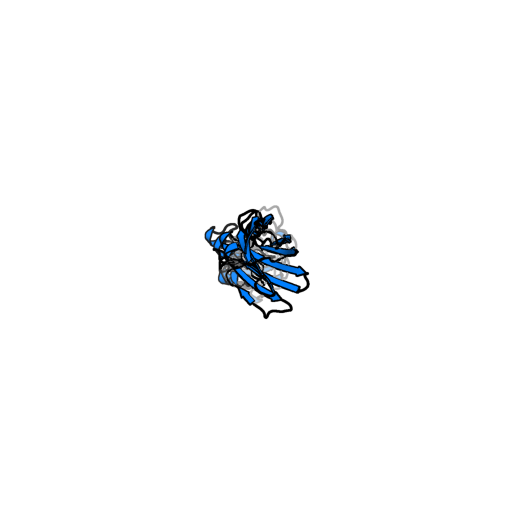 970 O O . ILE A 1 127 ? 30.170 -3.740 -40.648 1.00 59.81 127 ILE A O 1
ATOM 974 N N . ALA A 1 128 ? 29.480 -1.679 -41.177 1.00 53.81 128 ALA A N 1
ATOM 975 C CA . ALA A 1 128 ? 29.815 -1.121 -39.861 1.00 53.81 128 ALA A CA 1
ATOM 976 C C . ALA A 1 128 ? 28.851 -1.547 -38.733 1.00 53.81 128 ALA A C 1
ATOM 978 O O . ALA A 1 128 ? 29.112 -1.261 -37.565 1.00 53.81 128 ALA A O 1
ATOM 979 N N . GLY A 1 129 ? 27.745 -2.225 -39.065 1.00 58.41 129 GLY A N 1
ATOM 980 C CA . GLY A 1 129 ? 26.588 -2.322 -38.180 1.00 58.41 129 GLY A CA 1
ATOM 981 C C . GLY A 1 129 ? 25.932 -0.947 -38.069 1.00 58.41 129 GLY A C 1
ATOM 982 O O . GLY A 1 129 ? 26.602 0.072 -37.917 1.00 58.41 129 GLY A O 1
ATOM 983 N N . ALA A 1 130 ? 24.615 -0.873 -38.221 1.00 61.47 130 ALA A N 1
ATOM 984 C CA . ALA A 1 130 ? 23.949 0.422 -38.214 1.00 61.47 130 ALA A CA 1
ATOM 985 C C . ALA A 1 130 ? 24.296 1.229 -36.951 1.00 61.47 130 ALA A C 1
ATOM 987 O O . ALA A 1 130 ? 24.342 0.681 -35.848 1.00 61.47 130 ALA A O 1
ATOM 988 N N . VAL A 1 131 ? 24.530 2.531 -37.126 1.00 64.19 131 VAL A N 1
ATOM 989 C CA . VAL A 1 131 ? 24.901 3.436 -36.034 1.00 64.19 131 VAL A CA 1
ATOM 990 C C . VAL A 1 131 ? 23.847 3.334 -34.921 1.00 64.19 131 VAL A C 1
ATOM 992 O O . VAL A 1 131 ? 22.657 3.508 -35.213 1.00 64.19 131 VAL A O 1
ATOM 995 N N . PRO A 1 132 ? 24.237 3.034 -33.666 1.00 67.00 132 PRO A N 1
ATOM 996 C CA . PRO A 1 132 ? 23.294 3.007 -32.559 1.00 67.00 132 PRO A CA 1
ATOM 997 C C . PRO A 1 132 ? 22.693 4.400 -32.359 1.00 67.00 132 PRO A C 1
ATOM 999 O O . PRO A 1 132 ? 23.397 5.407 -32.460 1.00 67.00 132 PRO A O 1
ATOM 1002 N N . ALA A 1 133 ? 21.391 4.468 -32.079 1.00 71.75 133 ALA A N 1
ATOM 1003 C CA . ALA A 1 133 ? 20.752 5.748 -31.784 1.00 71.75 133 ALA A CA 1
ATOM 1004 C C . ALA A 1 133 ? 21.359 6.398 -30.529 1.00 71.75 133 ALA A C 1
ATOM 1006 O O . ALA A 1 133 ? 21.757 5.719 -29.580 1.00 71.75 133 ALA A O 1
ATOM 1007 N N . SER A 1 134 ? 21.383 7.728 -30.510 1.00 76.12 134 SER A N 1
ATOM 1008 C CA . SER A 1 134 ? 21.789 8.523 -29.353 1.00 76.12 134 SER A CA 1
ATOM 1009 C C . SER A 1 134 ? 20.775 9.638 -29.095 1.00 76.12 134 SER A C 1
ATOM 1011 O O . SER A 1 134 ? 19.812 9.815 -29.839 1.00 76.12 134 SER A O 1
ATOM 1013 N N . THR A 1 135 ? 20.991 10.434 -28.049 1.00 73.69 135 THR A N 1
ATOM 1014 C CA . THR A 1 135 ? 20.160 11.617 -27.777 1.00 73.69 135 THR A CA 1
ATOM 1015 C C . THR A 1 135 ? 20.301 12.717 -28.834 1.00 73.69 135 THR A C 1
ATOM 1017 O O . THR A 1 135 ? 19.463 13.613 -28.884 1.00 73.69 135 THR A O 1
ATOM 1020 N N . THR A 1 136 ? 21.339 12.670 -29.675 1.00 65.88 136 THR A N 1
ATOM 1021 C CA . THR A 1 136 ? 21.654 13.701 -30.678 1.00 65.88 136 THR A CA 1
ATOM 1022 C C . THR A 1 136 ? 21.682 13.177 -32.115 1.00 65.88 136 THR A C 1
ATOM 1024 O O . THR A 1 136 ? 21.797 13.977 -33.042 1.00 65.88 136 THR A O 1
ATOM 1027 N N . ALA A 1 137 ? 21.555 11.863 -32.324 1.00 69.50 137 ALA A N 1
ATOM 1028 C CA . ALA A 1 137 ? 21.594 11.232 -33.638 1.00 69.50 137 ALA A CA 1
ATOM 1029 C C . ALA A 1 137 ? 20.533 10.129 -33.770 1.00 69.50 137 ALA A C 1
ATOM 1031 O O . ALA A 1 137 ? 20.400 9.264 -32.903 1.00 69.50 137 ALA A O 1
ATOM 1032 N N . GLY A 1 138 ? 19.805 10.136 -34.892 1.00 68.25 138 GLY A N 1
ATOM 1033 C CA . GLY A 1 138 ? 18.940 9.018 -35.273 1.00 68.25 138 GLY A CA 1
ATOM 1034 C C . GLY A 1 138 ? 19.775 7.794 -35.664 1.00 68.25 138 GLY A C 1
ATOM 1035 O O . GLY A 1 138 ? 20.773 7.934 -36.366 1.00 68.25 138 GLY A O 1
ATOM 1036 N N . GLY A 1 139 ? 19.369 6.605 -35.217 1.00 71.94 139 GLY A N 1
ATOM 1037 C CA . GLY A 1 139 ? 20.081 5.347 -35.467 1.00 71.94 139 GLY A CA 1
ATOM 1038 C C . GLY A 1 139 ? 19.190 4.120 -35.264 1.00 71.94 139 GLY A C 1
ATOM 1039 O O . GLY A 1 139 ? 18.002 4.260 -34.960 1.00 71.94 139 GLY A O 1
ATOM 1040 N N . LEU A 1 140 ? 19.749 2.916 -35.427 1.00 71.25 140 LEU A N 1
ATOM 1041 C CA . LEU A 1 140 ? 19.042 1.677 -35.079 1.00 71.25 140 LEU A CA 1
ATOM 1042 C C . LEU A 1 140 ? 19.150 1.408 -33.578 1.00 71.25 140 LEU A C 1
ATOM 1044 O O . LEU A 1 140 ? 20.133 1.754 -32.923 1.00 71.25 140 LEU A O 1
ATOM 1048 N N . VAL A 1 141 ? 18.117 0.780 -33.029 1.00 70.69 141 VAL A N 1
ATOM 1049 C CA . VAL A 1 141 ? 18.025 0.451 -31.607 1.00 70.69 141 VAL A CA 1
ATOM 1050 C C . VAL A 1 141 ? 17.746 -1.033 -31.449 1.00 70.69 141 VAL A C 1
ATOM 1052 O O . VAL A 1 141 ? 17.009 -1.622 -32.236 1.00 70.69 141 VAL A O 1
ATOM 1055 N N . ILE A 1 142 ? 18.360 -1.638 -30.435 1.00 71.06 142 ILE A N 1
ATOM 1056 C CA . ILE A 1 142 ? 18.093 -3.021 -30.035 1.00 71.06 142 ILE A CA 1
ATOM 1057 C C . ILE A 1 142 ? 17.044 -2.986 -28.925 1.00 71.06 142 ILE A C 1
ATOM 1059 O O . ILE A 1 142 ? 17.126 -2.131 -28.044 1.00 71.06 142 ILE A O 1
ATOM 1063 N N . GLU A 1 143 ? 16.089 -3.914 -28.961 1.00 73.06 143 GLU A N 1
ATOM 1064 C CA . GLU A 1 143 ? 15.066 -4.067 -27.924 1.00 73.06 143 GLU A CA 1
ATOM 1065 C C . GLU A 1 143 ? 15.676 -4.631 -26.626 1.00 73.06 143 GLU A C 1
ATOM 1067 O O . GLU A 1 143 ? 16.454 -5.591 -26.655 1.00 73.06 143 GLU A O 1
ATOM 1072 N N . ALA A 1 144 ? 15.336 -4.051 -25.472 1.00 71.50 144 ALA A N 1
ATOM 1073 C CA . ALA A 1 144 ? 15.730 -4.590 -24.168 1.00 71.50 144 ALA A CA 1
ATOM 1074 C C . ALA A 1 144 ? 14.929 -5.853 -23.796 1.00 71.50 144 ALA A C 1
ATOM 1076 O O . ALA A 1 144 ? 13.724 -5.931 -24.033 1.00 71.50 144 ALA A O 1
ATOM 1077 N N . SER A 1 145 ? 15.569 -6.822 -23.137 1.00 74.12 145 SER A N 1
ATOM 1078 C CA . SER A 1 145 ? 14.870 -7.954 -22.514 1.00 74.12 145 SER A CA 1
ATOM 1079 C C . SER A 1 145 ? 14.192 -7.561 -21.191 1.00 74.12 145 SER A C 1
ATOM 1081 O O . SER A 1 145 ? 14.562 -6.580 -20.544 1.00 74.12 145 SER A O 1
ATOM 1083 N N . GLN A 1 146 ? 13.229 -8.370 -20.730 1.00 67.62 146 GLN A N 1
ATOM 1084 C CA . GLN A 1 146 ? 12.512 -8.129 -19.467 1.00 67.62 146 GLN A CA 1
ATOM 1085 C C . GLN A 1 146 ? 13.450 -8.062 -18.246 1.00 67.62 146 GLN A C 1
ATOM 1087 O O . GLN A 1 146 ? 13.224 -7.262 -17.340 1.00 67.62 146 GLN A O 1
ATOM 1092 N N . ALA A 1 147 ? 14.508 -8.878 -18.230 1.00 71.12 147 ALA A N 1
ATOM 1093 C CA . ALA A 1 147 ? 15.497 -8.881 -17.153 1.00 71.12 147 ALA A CA 1
ATOM 1094 C C . ALA A 1 147 ? 16.318 -7.581 -17.125 1.00 71.12 147 ALA A C 1
ATOM 1096 O O . ALA A 1 147 ? 16.579 -7.033 -16.058 1.00 71.12 147 ALA A O 1
ATOM 1097 N N . GLU A 1 148 ? 16.677 -7.055 -18.298 1.00 72.94 148 GLU A N 1
ATOM 1098 C CA . GLU A 1 148 ? 17.431 -5.804 -18.430 1.00 72.94 148 GLU A CA 1
ATOM 1099 C C . GLU A 1 148 ? 16.598 -4.582 -18.021 1.00 72.94 148 GLU A C 1
ATOM 1101 O O . GLU A 1 148 ? 17.125 -3.662 -17.395 1.00 72.94 148 GLU A O 1
ATOM 1106 N N . ILE A 1 149 ? 15.292 -4.590 -18.320 1.00 70.81 149 ILE A N 1
ATOM 1107 C CA . ILE A 1 149 ? 14.356 -3.549 -17.871 1.00 70.81 149 ILE A CA 1
ATOM 1108 C C . ILE A 1 149 ? 14.205 -3.589 -16.345 1.00 70.81 149 ILE A C 1
ATOM 1110 O O . ILE A 1 149 ? 14.298 -2.550 -15.697 1.00 70.81 149 ILE A O 1
ATOM 1114 N N . ALA A 1 150 ? 14.019 -4.777 -15.760 1.00 67.19 150 ALA A N 1
ATOM 1115 C CA . ALA A 1 150 ? 13.868 -4.938 -14.312 1.00 67.19 150 ALA A CA 1
ATOM 1116 C C . ALA A 1 150 ? 15.127 -4.527 -13.524 1.00 67.19 150 ALA A C 1
ATOM 1118 O O . ALA A 1 150 ? 15.014 -4.038 -12.403 1.00 67.19 150 ALA A O 1
ATOM 1119 N N . ALA A 1 151 ? 16.315 -4.695 -14.112 1.00 73.06 151 ALA A N 1
ATOM 1120 C CA . ALA A 1 151 ? 17.581 -4.287 -13.508 1.00 73.06 151 ALA A CA 1
ATOM 1121 C C . ALA A 1 151 ? 17.854 -2.772 -13.602 1.00 73.06 151 ALA A C 1
ATOM 1123 O O . ALA A 1 151 ? 18.687 -2.265 -12.855 1.00 73.06 151 ALA A O 1
ATOM 1124 N N . GLY A 1 152 ? 17.179 -2.043 -14.502 1.00 70.00 152 GLY A N 1
ATOM 1125 C CA . GLY A 1 152 ? 17.321 -0.589 -14.644 1.00 70.00 152 GLY A CA 1
ATOM 1126 C C . GLY A 1 152 ? 18.660 -0.111 -15.226 1.00 70.00 152 GLY A C 1
ATOM 1127 O O . GLY A 1 152 ? 19.028 1.043 -15.027 1.00 70.00 152 GLY A O 1
ATOM 1128 N N . THR A 1 153 ? 19.407 -0.970 -15.927 1.00 62.03 153 THR A N 1
ATOM 1129 C CA . THR A 1 153 ? 20.802 -0.699 -16.345 1.00 62.03 153 THR A CA 1
ATOM 1130 C C . THR A 1 153 ? 21.024 -0.615 -17.858 1.00 62.03 153 THR A C 1
ATOM 1132 O O . THR A 1 153 ? 22.169 -0.567 -18.307 1.00 62.03 153 THR A O 1
ATOM 1135 N N . THR A 1 154 ? 19.970 -0.611 -18.676 1.00 58.69 154 THR A N 1
ATOM 1136 C CA . THR A 1 154 ? 20.117 -0.799 -20.128 1.00 58.69 154 THR A CA 1
ATOM 1137 C C . THR A 1 154 ? 20.168 0.502 -20.939 1.00 58.69 154 THR A C 1
ATOM 1139 O O . THR A 1 154 ? 19.374 1.414 -20.728 1.00 58.69 154 THR A O 1
ATOM 1142 N N . THR A 1 155 ? 21.097 0.568 -21.901 1.00 59.97 155 THR A N 1
ATOM 1143 C CA . THR A 1 155 ? 21.176 1.592 -22.967 1.00 59.97 155 THR A CA 1
ATOM 1144 C C . THR A 1 155 ? 20.348 1.222 -24.201 1.00 59.97 155 THR A C 1
ATOM 1146 O O . THR A 1 155 ? 20.274 1.989 -25.161 1.00 59.97 155 THR A O 1
ATOM 1149 N N . LYS A 1 156 ? 19.734 0.034 -24.194 1.00 67.56 156 LYS A N 1
ATOM 1150 C CA . LYS A 1 156 ? 18.806 -0.423 -25.226 1.00 67.56 156 LYS A CA 1
ATOM 1151 C C . LYS A 1 156 ? 17.511 0.366 -25.114 1.00 67.56 156 LYS A C 1
ATOM 1153 O O . LYS A 1 156 ? 17.051 0.666 -24.011 1.00 67.56 156 LYS A O 1
ATOM 1158 N N . VAL A 1 157 ? 16.891 0.666 -26.252 1.00 61.31 157 VAL A N 1
ATOM 1159 C CA . VAL A 1 157 ? 15.534 1.202 -26.214 1.00 61.31 157 VAL A CA 1
ATOM 1160 C C . VAL A 1 157 ? 14.653 0.064 -25.735 1.00 61.31 157 VAL A C 1
ATOM 1162 O O . VAL A 1 157 ? 14.598 -1.003 -26.346 1.00 61.31 157 VAL A O 1
ATOM 1165 N N . GLY A 1 158 ? 13.972 0.279 -24.613 1.00 51.25 158 GLY A N 1
ATOM 1166 C CA . GLY A 1 158 ? 12.758 -0.466 -24.349 1.00 51.25 158 GLY A CA 1
ATOM 1167 C C . GLY A 1 158 ? 11.811 -0.114 -25.482 1.00 51.25 158 GLY A C 1
ATOM 1168 O O . GLY A 1 158 ? 11.131 0.907 -25.431 1.00 51.25 158 GLY A O 1
ATOM 1169 N N . THR A 1 159 ? 11.816 -0.884 -26.564 1.00 43.94 159 THR A N 1
ATOM 1170 C CA . THR A 1 159 ? 10.703 -0.810 -27.490 1.00 43.94 159 THR A CA 1
ATOM 1171 C C . THR A 1 159 ? 9.489 -1.169 -26.673 1.00 43.94 159 THR A C 1
ATOM 1173 O O . THR A 1 159 ? 9.465 -2.119 -25.887 1.00 43.94 159 THR A O 1
ATOM 1176 N N . ASN A 1 160 ? 8.460 -0.367 -26.858 1.00 44.09 160 ASN A N 1
ATOM 1177 C CA . ASN A 1 160 ? 7.162 -0.535 -26.241 1.00 44.09 160 ASN A CA 1
ATOM 1178 C C . ASN A 1 160 ? 6.417 -1.764 -26.814 1.00 44.09 160 ASN A C 1
ATOM 1180 O O . ASN A 1 160 ? 5.232 -1.699 -27.127 1.00 44.09 160 ASN A O 1
ATOM 1184 N N . GLY A 1 161 ? 7.114 -2.898 -26.957 1.00 41.41 161 GLY A N 1
ATOM 1185 C CA . GLY A 1 161 ? 6.556 -4.240 -27.089 1.00 41.41 161 GLY A CA 1
ATOM 1186 C C . GLY A 1 161 ? 6.062 -4.790 -25.746 1.00 41.41 161 GLY A C 1
ATOM 1187 O O . GLY A 1 161 ? 5.099 -5.556 -25.727 1.00 41.41 161 GLY A O 1
ATOM 1188 N N . THR A 1 162 ? 6.627 -4.333 -24.619 1.00 41.84 162 THR A N 1
ATOM 1189 C CA . THR A 1 162 ? 6.134 -4.637 -23.255 1.00 41.84 162 THR A CA 1
ATOM 1190 C C . THR A 1 162 ? 5.537 -3.438 -22.527 1.00 41.84 162 THR A C 1
ATOM 1192 O O . THR A 1 162 ? 4.543 -3.622 -21.830 1.00 41.84 162 THR A O 1
ATOM 1195 N N . PHE A 1 163 ? 6.024 -2.214 -22.751 1.00 41.16 163 PHE A N 1
ATOM 1196 C CA . PHE A 1 163 ? 5.292 -0.996 -22.383 1.00 41.16 163 PHE A CA 1
ATOM 1197 C C . PHE A 1 163 ? 4.561 -0.439 -23.608 1.00 41.16 163 PHE A C 1
ATOM 1199 O O . PHE A 1 163 ? 4.709 0.716 -23.975 1.00 41.16 163 PHE A O 1
ATOM 1206 N N . LYS A 1 164 ? 3.709 -1.238 -24.270 1.00 43.78 164 LYS A N 1
ATOM 1207 C CA . LYS A 1 164 ? 2.620 -0.604 -25.031 1.00 43.78 164 LYS A CA 1
ATOM 1208 C C . LYS A 1 164 ? 1.987 0.416 -24.078 1.00 43.78 164 LYS A C 1
ATOM 1210 O O . LYS A 1 164 ? 1.796 0.089 -22.910 1.00 43.78 164 LYS A O 1
ATOM 1215 N N . LEU A 1 165 ? 1.604 1.595 -24.565 1.00 47.31 165 LEU A N 1
ATOM 1216 C CA . LEU A 1 165 ? 0.747 2.522 -23.807 1.00 47.31 165 LEU A CA 1
ATOM 1217 C C . LEU A 1 165 ? -0.478 1.809 -23.184 1.00 47.31 165 LEU A C 1
ATOM 1219 O O . LEU A 1 165 ? -1.068 2.324 -22.245 1.00 47.31 165 LEU A O 1
ATOM 1223 N N . PHE A 1 166 ? -0.792 0.594 -23.655 1.00 45.50 166 PHE A N 1
ATOM 1224 C CA . PHE A 1 166 ? -1.618 -0.407 -22.994 1.00 45.50 166 PHE A CA 1
ATOM 1225 C C . PHE A 1 166 ? -0.992 -1.806 -23.197 1.00 45.50 166 PHE A C 1
ATOM 1227 O O . PHE A 1 166 ? -1.128 -2.364 -24.295 1.00 45.50 166 PHE A O 1
ATOM 1234 N N . PRO A 1 167 ? -0.288 -2.415 -22.217 1.00 48.66 167 PRO A N 1
ATOM 1235 C CA . PRO A 1 167 ? -0.026 -3.854 -22.264 1.00 48.66 167 PRO A CA 1
ATOM 1236 C C . PRO A 1 167 ? -1.360 -4.596 -22.432 1.00 48.66 167 PRO A C 1
ATOM 1238 O O . PRO A 1 167 ? -2.424 -4.039 -22.146 1.00 48.66 167 PRO A O 1
ATOM 1241 N N . ALA A 1 168 ? -1.329 -5.863 -22.858 1.00 58.38 168 ALA A N 1
ATOM 1242 C CA . ALA A 1 168 ? -2.493 -6.711 -22.611 1.00 58.38 168 ALA A CA 1
ATOM 1243 C C . ALA A 1 168 ? -2.839 -6.586 -21.112 1.00 58.38 168 ALA A C 1
ATOM 1245 O O . ALA A 1 168 ? -1.933 -6.531 -20.272 1.00 58.38 168 ALA A O 1
ATOM 1246 N N . LEU A 1 169 ? -4.123 -6.370 -20.806 1.00 65.50 169 LEU A N 1
ATOM 1247 C CA . LEU A 1 169 ? -4.575 -5.905 -19.489 1.00 65.50 169 LEU A CA 1
ATOM 1248 C C . LEU A 1 169 ? -4.019 -6.779 -18.353 1.00 65.50 169 LEU A C 1
ATOM 1250 O O . LEU A 1 169 ? -3.634 -6.266 -17.310 1.00 65.50 169 LEU A O 1
ATOM 1254 N N . ASP A 1 170 ? -3.885 -8.078 -18.602 1.00 69.19 170 ASP A N 1
ATOM 1255 C CA . ASP A 1 170 ? -3.279 -9.075 -17.720 1.00 69.19 170 ASP A CA 1
ATOM 1256 C C . ASP A 1 170 ? -1.824 -8.756 -17.326 1.00 69.19 170 ASP A C 1
ATOM 1258 O O . ASP A 1 170 ? -1.471 -8.819 -16.148 1.00 69.19 170 ASP A O 1
ATOM 1262 N N . LYS A 1 171 ? -0.978 -8.356 -18.280 1.00 67.56 171 LYS A N 1
ATOM 1263 C CA . LYS A 1 171 ? 0.432 -8.020 -18.023 1.00 67.56 171 LYS A CA 1
ATOM 1264 C C . LYS A 1 171 ? 0.594 -6.678 -17.323 1.00 67.56 171 LYS A C 1
ATOM 1266 O O . LYS A 1 171 ? 1.481 -6.543 -16.482 1.00 67.56 171 LYS A O 1
ATOM 1271 N N . LEU A 1 172 ? -0.258 -5.703 -17.652 1.00 75.19 172 LEU A N 1
ATOM 1272 C CA . LEU A 1 172 ? -0.286 -4.426 -16.939 1.00 75.19 172 LEU A CA 1
ATOM 1273 C C . LEU A 1 172 ? -0.675 -4.653 -15.478 1.00 75.19 172 LEU A C 1
ATOM 1275 O O . LEU A 1 172 ? 0.014 -4.169 -14.588 1.00 75.19 172 LEU A O 1
ATOM 1279 N N . VAL A 1 173 ? -1.730 -5.438 -15.241 1.00 75.31 173 VAL A N 1
ATOM 1280 C CA . VAL A 1 173 ? -2.212 -5.784 -13.899 1.00 75.31 173 VAL A CA 1
ATOM 1281 C C . VAL A 1 173 ? -1.136 -6.527 -13.103 1.00 75.31 173 VAL A C 1
ATOM 1283 O O . VAL A 1 173 ? -0.883 -6.162 -11.958 1.00 75.31 173 VAL A O 1
ATOM 1286 N N . ALA A 1 174 ? -0.441 -7.497 -13.706 1.00 76.62 174 ALA A N 1
ATOM 1287 C CA . ALA A 1 174 ? 0.638 -8.227 -13.036 1.00 76.62 174 ALA A CA 1
ATOM 1288 C C . ALA A 1 174 ? 1.834 -7.331 -12.671 1.00 76.62 174 ALA A C 1
ATOM 1290 O O . ALA A 1 174 ? 2.366 -7.441 -11.570 1.00 76.62 174 ALA A O 1
ATOM 1291 N N . TRP A 1 175 ? 2.252 -6.429 -13.566 1.00 79.44 175 TRP A N 1
ATOM 1292 C CA . TRP A 1 175 ? 3.343 -5.491 -13.283 1.00 79.44 175 TRP A CA 1
ATOM 1293 C C . TRP A 1 175 ? 2.948 -4.474 -12.212 1.00 79.44 175 TRP A C 1
ATOM 1295 O O . TRP A 1 175 ? 3.687 -4.284 -11.250 1.00 79.44 175 TRP A O 1
ATOM 1305 N N . ILE A 1 176 ? 1.757 -3.883 -12.333 1.00 79.62 176 ILE A N 1
ATOM 1306 C CA . ILE A 1 176 ? 1.197 -2.957 -11.345 1.00 79.62 176 ILE A CA 1
ATOM 1307 C C . ILE A 1 176 ? 1.152 -3.626 -9.961 1.00 79.62 176 ILE A C 1
ATOM 1309 O O . ILE A 1 176 ? 1.620 -3.032 -8.993 1.00 79.62 176 ILE A O 1
ATOM 1313 N N . ALA A 1 177 ? 0.732 -4.892 -9.870 1.00 79.75 177 ALA A N 1
ATOM 1314 C CA . ALA A 1 177 ? 0.692 -5.651 -8.617 1.00 79.75 177 ALA A CA 1
ATOM 1315 C C . ALA A 1 177 ? 2.061 -5.838 -7.929 1.00 79.75 177 ALA A C 1
ATOM 1317 O O . ALA A 1 177 ? 2.091 -6.120 -6.735 1.00 79.75 177 ALA A O 1
ATOM 1318 N N . THR A 1 178 ? 3.192 -5.648 -8.622 1.00 83.31 178 THR A N 1
ATOM 1319 C CA . THR A 1 178 ? 4.526 -5.709 -7.987 1.00 83.31 178 THR A CA 1
ATOM 1320 C C . THR A 1 178 ? 4.881 -4.458 -7.176 1.00 83.31 178 THR A C 1
ATOM 1322 O O . THR A 1 178 ? 5.791 -4.503 -6.350 1.00 83.31 178 THR A O 1
ATOM 1325 N N . PHE A 1 179 ? 4.155 -3.351 -7.355 1.00 88.31 179 PHE A N 1
ATOM 1326 C CA . PHE A 1 179 ? 4.388 -2.092 -6.643 1.00 88.31 179 PHE A CA 1
ATOM 1327 C C . PHE A 1 179 ? 3.548 -1.997 -5.369 1.00 88.31 179 PHE A C 1
ATOM 1329 O O . PHE A 1 179 ? 2.800 -1.039 -5.189 1.00 88.31 179 PHE A O 1
ATOM 1336 N N . THR A 1 180 ? 3.632 -2.976 -4.471 1.00 93.00 180 THR A N 1
ATOM 1337 C CA . THR A 1 180 ? 2.920 -2.919 -3.183 1.00 93.00 180 THR A CA 1
ATOM 1338 C C . THR A 1 180 ? 3.628 -2.000 -2.192 1.00 93.00 180 THR A C 1
ATOM 1340 O O . THR A 1 180 ? 4.850 -2.065 -2.043 1.00 93.00 180 THR A O 1
ATOM 1343 N N . ALA A 1 181 ? 2.869 -1.176 -1.472 1.00 95.19 181 ALA A N 1
ATOM 1344 C CA . ALA A 1 181 ? 3.403 -0.366 -0.386 1.00 95.19 181 ALA A CA 1
ATOM 1345 C C . ALA A 1 181 ? 3.924 -1.242 0.763 1.00 95.19 181 ALA A C 1
ATOM 1347 O O . ALA A 1 181 ? 3.317 -2.248 1.133 1.00 95.19 181 ALA A O 1
ATOM 1348 N N . SER A 1 182 ? 5.015 -0.806 1.386 1.00 94.31 182 SER A N 1
ATOM 1349 C CA . SER A 1 182 ? 5.521 -1.351 2.645 1.00 94.31 182 SER A CA 1
ATOM 1350 C C . SER A 1 182 ? 5.717 -0.224 3.664 1.00 94.31 182 SER A C 1
ATOM 1352 O O . SER A 1 182 ? 5.424 0.938 3.394 1.00 94.31 182 SER A O 1
ATOM 1354 N N . GLU A 1 183 ? 6.214 -0.550 4.858 1.00 95.06 183 GLU A N 1
ATOM 1355 C CA . GLU A 1 183 ? 6.628 0.483 5.824 1.00 95.06 183 GLU A CA 1
ATOM 1356 C C . GLU A 1 183 ? 7.812 1.329 5.337 1.00 95.06 183 GLU A C 1
ATOM 1358 O O . GLU A 1 183 ? 8.002 2.445 5.813 1.00 95.06 183 GLU A O 1
ATOM 1363 N N . THR A 1 184 ? 8.601 0.821 4.388 1.00 94.75 184 THR A N 1
ATOM 1364 C CA . THR A 1 184 ? 9.843 1.456 3.924 1.00 94.75 184 THR A CA 1
ATOM 1365 C C . THR A 1 184 ? 9.810 1.865 2.453 1.00 94.75 184 THR A C 1
ATOM 1367 O O . THR A 1 184 ? 10.657 2.644 2.019 1.00 94.75 184 THR A O 1
ATOM 1370 N N . VAL A 1 185 ? 8.842 1.373 1.677 1.00 93.50 185 VAL A N 1
ATOM 1371 C CA . VAL A 1 185 ? 8.754 1.576 0.227 1.00 93.50 185 VAL A CA 1
ATOM 1372 C C . VAL A 1 185 ? 7.365 2.097 -0.135 1.00 93.50 185 VAL A C 1
ATOM 1374 O O . VAL A 1 185 ? 6.348 1.515 0.240 1.00 93.50 185 VAL A O 1
ATOM 1377 N N . LYS A 1 186 ? 7.317 3.204 -0.885 1.00 93.69 186 LYS A N 1
ATOM 1378 C CA . LYS A 1 186 ? 6.066 3.747 -1.433 1.00 93.69 186 LYS A CA 1
ATOM 1379 C C . LYS A 1 186 ? 5.497 2.786 -2.479 1.00 93.69 186 LYS A C 1
ATOM 1381 O O . LYS A 1 186 ? 6.245 2.276 -3.306 1.00 93.69 186 LYS A O 1
ATOM 1386 N N . GLY A 1 187 ? 4.182 2.604 -2.485 1.00 94.44 187 GLY A N 1
ATOM 1387 C CA . GLY A 1 187 ? 3.503 1.750 -3.455 1.00 94.44 187 GLY A CA 1
ATOM 1388 C C . GLY A 1 187 ? 1.986 1.844 -3.338 1.00 94.44 187 GLY A C 1
ATOM 1389 O O . GLY A 1 187 ? 1.455 2.740 -2.681 1.00 94.44 187 GLY A O 1
ATOM 1390 N N . MET A 1 188 ? 1.300 0.913 -3.981 1.00 93.88 188 MET A N 1
ATOM 1391 C CA . MET A 1 188 ? -0.144 0.753 -3.938 1.00 93.88 188 MET A CA 1
ATOM 1392 C C . MET A 1 188 ? -0.605 0.017 -2.686 1.00 93.88 188 MET A C 1
ATOM 1394 O O . MET A 1 188 ? 0.126 -0.774 -2.085 1.00 93.88 188 MET A O 1
ATOM 1398 N N . VAL A 1 189 ? -1.863 0.249 -2.351 1.00 96.12 189 VAL A N 1
ATOM 1399 C CA . VAL A 1 189 ? -2.571 -0.329 -1.215 1.00 96.12 189 VAL A CA 1
ATOM 1400 C C . VAL A 1 189 ? -3.929 -0.838 -1.679 1.00 96.12 189 VAL A C 1
ATOM 1402 O O . VAL A 1 189 ? -4.451 -0.376 -2.694 1.00 96.12 189 VAL A O 1
ATOM 1405 N N . GLU A 1 190 ? -4.494 -1.769 -0.926 1.00 95.75 190 GLU A N 1
ATOM 1406 C CA . GLU A 1 190 ? -5.861 -2.251 -1.108 1.00 95.75 190 GLU A CA 1
ATOM 1407 C C . GLU A 1 190 ? -6.767 -1.601 -0.054 1.00 95.75 190 GLU A C 1
ATOM 1409 O O . GLU A 1 190 ? -6.378 -1.435 1.103 1.00 95.75 190 GLU A O 1
ATOM 1414 N N . GLU A 1 191 ? -7.972 -1.185 -0.440 1.00 97.62 191 GLU A N 1
ATOM 1415 C CA . GLU A 1 191 ? -8.948 -0.672 0.520 1.00 97.62 191 GLU A CA 1
ATOM 1416 C C . GLU A 1 191 ? -9.573 -1.842 1.291 1.00 97.62 191 GLU A C 1
ATOM 1418 O O . GLU A 1 191 ? -10.256 -2.675 0.701 1.00 97.62 191 GLU A O 1
ATOM 1423 N N . ALA A 1 192 ? -9.370 -1.894 2.610 1.00 97.88 192 ALA A N 1
ATOM 1424 C CA . ALA A 1 192 ? -9.807 -3.008 3.456 1.00 97.88 192 ALA A CA 1
ATOM 1425 C C . ALA A 1 192 ? -11.320 -3.236 3.386 1.00 97.88 192 ALA A C 1
ATOM 1427 O O . ALA A 1 192 ? -12.071 -2.276 3.483 1.00 97.88 192 ALA A O 1
ATOM 1428 N N . THR A 1 193 ? -11.805 -4.468 3.318 1.00 96.44 193 THR A N 1
ATOM 1429 C CA . THR A 1 193 ? -13.225 -4.793 3.549 1.00 96.44 193 THR A CA 1
ATOM 1430 C C . THR A 1 193 ? -13.583 -4.711 5.041 1.00 96.44 193 THR A C 1
ATOM 1432 O O . THR A 1 193 ? -12.712 -4.824 5.903 1.00 96.44 193 THR A O 1
ATOM 1435 N N . ASP A 1 194 ? -14.869 -4.570 5.389 1.00 94.81 194 ASP A N 1
ATOM 1436 C CA . ASP A 1 194 ? -15.300 -4.552 6.802 1.00 94.81 194 ASP A CA 1
ATOM 1437 C C . ASP A 1 194 ? -14.919 -5.839 7.550 1.00 94.81 194 ASP A C 1
ATOM 1439 O O . ASP A 1 194 ? -14.558 -5.799 8.728 1.00 94.81 194 ASP A O 1
ATOM 1443 N N . ALA A 1 195 ? -14.952 -6.980 6.854 1.00 94.75 195 ALA A N 1
ATOM 1444 C CA . ALA A 1 195 ? -14.539 -8.266 7.403 1.00 94.75 195 ALA A CA 1
ATOM 1445 C C . ALA A 1 195 ? -13.043 -8.280 7.750 1.00 94.75 195 ALA A C 1
ATOM 1447 O O . ALA A 1 195 ? -12.665 -8.753 8.820 1.00 94.75 195 ALA A O 1
ATOM 1448 N N . GLU A 1 196 ? -12.195 -7.716 6.889 1.00 97.06 196 GLU A N 1
ATOM 1449 C CA . GLU A 1 196 ? -10.755 -7.610 7.141 1.00 97.06 196 GLU A CA 1
ATOM 1450 C C . GLU A 1 196 ? -10.439 -6.629 8.273 1.00 97.06 196 GLU A C 1
ATOM 1452 O O . GLU A 1 196 ? -9.590 -6.925 9.116 1.00 97.06 196 GLU A O 1
ATOM 1457 N N . VAL A 1 197 ? -11.159 -5.502 8.354 1.00 96.31 197 VAL A N 1
ATOM 1458 C CA . VAL A 1 197 ? -11.033 -4.548 9.471 1.00 96.31 197 VAL A CA 1
ATOM 1459 C C . VAL A 1 197 ? -11.449 -5.198 10.795 1.00 96.31 197 VAL A C 1
ATOM 1461 O O . VAL A 1 197 ? -10.788 -5.001 11.816 1.00 96.31 197 VAL A O 1
ATOM 1464 N N . ALA A 1 198 ? -12.523 -5.991 10.802 1.00 92.69 198 ALA A N 1
ATOM 1465 C CA . ALA A 1 198 ? -12.980 -6.709 11.991 1.00 92.69 198 ALA A CA 1
ATOM 1466 C C . ALA A 1 198 ? -12.009 -7.823 12.417 1.00 92.69 198 ALA A C 1
ATOM 1468 O O . ALA A 1 198 ? -11.785 -8.004 13.615 1.00 92.69 198 ALA A O 1
ATOM 1469 N N . ALA A 1 199 ? -11.420 -8.533 11.451 1.00 94.44 199 ALA A N 1
ATOM 1470 C CA . ALA A 1 199 ? -10.454 -9.603 11.688 1.00 94.44 199 ALA A CA 1
ATOM 1471 C C . ALA A 1 199 ? -9.043 -9.097 12.044 1.00 94.44 199 ALA A C 1
ATOM 1473 O O . ALA A 1 199 ? -8.241 -9.865 12.572 1.00 94.44 199 ALA A O 1
ATOM 1474 N N . GLY A 1 200 ? -8.730 -7.824 11.773 1.00 94.88 200 GLY A N 1
ATOM 1475 C CA . GLY A 1 200 ? -7.386 -7.274 11.965 1.00 94.88 200 GLY A CA 1
ATOM 1476 C C . GLY A 1 200 ? -6.371 -7.814 10.953 1.00 94.88 200 GLY A C 1
ATOM 1477 O O . GLY A 1 200 ? -5.201 -7.995 11.290 1.00 94.88 200 GLY A O 1
ATOM 1478 N N . THR A 1 201 ? -6.813 -8.109 9.729 1.00 96.25 201 THR A N 1
ATOM 1479 C CA . THR A 1 201 ? -5.962 -8.646 8.660 1.00 96.25 201 THR A CA 1
ATOM 1480 C C . THR A 1 201 ? -4.927 -7.608 8.207 1.00 96.25 201 THR A C 1
ATOM 1482 O O . THR A 1 201 ? -5.229 -6.423 8.100 1.00 96.25 201 THR A O 1
ATOM 1485 N N . ALA A 1 202 ? -3.693 -8.042 7.924 1.00 92.31 202 ALA A N 1
ATOM 1486 C CA . ALA A 1 202 ? -2.603 -7.145 7.514 1.00 92.31 202 ALA A CA 1
ATOM 1487 C C . ALA A 1 202 ? -2.506 -6.922 5.989 1.00 92.31 202 ALA A C 1
ATOM 1489 O O . ALA A 1 202 ? -2.002 -5.887 5.545 1.00 92.31 202 ALA A O 1
ATOM 1490 N N . THR A 1 203 ? -2.968 -7.887 5.189 1.00 93.56 203 THR A N 1
ATOM 1491 C CA . THR A 1 203 ? -2.878 -7.891 3.720 1.00 93.56 203 THR A CA 1
ATOM 1492 C C . THR A 1 203 ? -4.181 -8.373 3.104 1.00 93.56 203 THR A C 1
ATOM 1494 O O . THR A 1 203 ? -4.732 -9.364 3.582 1.00 93.56 203 THR A O 1
ATOM 1497 N N . GLY A 1 204 ? -4.637 -7.706 2.047 1.00 92.00 204 GLY A N 1
ATOM 1498 C CA . GLY A 1 204 ? -5.869 -8.081 1.360 1.00 92.00 204 GLY A CA 1
ATOM 1499 C C . GLY A 1 204 ? -5.693 -9.219 0.358 1.00 92.00 204 GLY A C 1
ATOM 1500 O O . GLY A 1 204 ? -4.631 -9.851 0.273 1.00 92.00 204 GLY A O 1
ATOM 1501 N N . GLY A 1 205 ? -6.741 -9.481 -0.423 1.00 91.88 205 GLY A N 1
ATOM 1502 C CA . GLY A 1 205 ? -6.765 -10.561 -1.411 1.00 91.88 205 GLY A CA 1
ATOM 1503 C C . GLY A 1 205 ? -5.714 -10.404 -2.513 1.00 91.88 205 GLY A C 1
ATOM 1504 O O . GLY A 1 205 ? -5.306 -11.400 -3.114 1.00 91.88 205 GLY A O 1
ATOM 1505 N N . THR A 1 206 ? -5.227 -9.181 -2.757 1.00 90.81 206 THR A N 1
ATOM 1506 C CA . THR A 1 206 ? -4.171 -8.922 -3.747 1.00 90.81 206 THR A CA 1
ATOM 1507 C C . THR A 1 206 ? -2.757 -9.030 -3.170 1.00 90.81 206 THR A C 1
ATOM 1509 O O . THR A 1 206 ? -1.790 -8.787 -3.891 1.00 90.81 206 THR A O 1
ATOM 1512 N N . GLY A 1 207 ? -2.609 -9.325 -1.873 1.00 91.19 207 GLY A N 1
ATOM 1513 C CA . GLY A 1 207 ? -1.325 -9.312 -1.164 1.00 91.19 207 GLY A CA 1
ATOM 1514 C C . GLY A 1 207 ? -0.791 -7.910 -0.834 1.00 91.19 207 GLY A C 1
ATOM 1515 O O . GLY A 1 207 ? 0.278 -7.795 -0.234 1.00 91.19 207 GLY A O 1
ATOM 1516 N N . ALA A 1 208 ? -1.514 -6.842 -1.190 1.00 94.12 208 ALA A N 1
ATOM 1517 C CA . ALA A 1 208 ? -1.150 -5.472 -0.833 1.00 94.12 208 ALA A CA 1
ATOM 1518 C C . ALA A 1 208 ? -1.509 -5.164 0.631 1.00 94.12 208 ALA A C 1
ATOM 1520 O O . ALA A 1 208 ? -2.410 -5.777 1.212 1.00 94.12 208 ALA A O 1
ATOM 1521 N N . LYS A 1 209 ? -0.818 -4.186 1.235 1.00 95.94 209 LYS A N 1
ATOM 1522 C CA . LYS A 1 209 ? -1.201 -3.660 2.553 1.00 95.94 209 LYS A CA 1
ATOM 1523 C C . LYS A 1 209 ? -2.575 -2.997 2.487 1.00 95.94 209 LYS A C 1
ATOM 1525 O O . LYS A 1 209 ? -2.904 -2.332 1.502 1.00 95.94 209 LYS A O 1
ATOM 1530 N N . LEU A 1 210 ? -3.333 -3.149 3.567 1.00 97.12 210 LEU A N 1
ATOM 1531 C CA . LEU A 1 210 ? -4.673 -2.595 3.695 1.00 97.12 210 LEU A CA 1
ATOM 1532 C C . LEU A 1 210 ? -4.660 -1.126 4.149 1.00 97.12 210 LEU A C 1
ATOM 1534 O O . LEU A 1 210 ? -3.904 -0.753 5.048 1.00 97.12 210 LEU A O 1
ATOM 1538 N N . VAL A 1 211 ? -5.545 -0.307 3.576 1.00 97.44 211 VAL A N 1
ATOM 1539 C CA . VAL A 1 211 ? -5.899 1.027 4.089 1.00 97.44 211 VAL A CA 1
ATOM 1540 C C . VAL A 1 211 ? -7.350 1.078 4.542 1.00 97.44 211 VAL A C 1
ATOM 1542 O O . VAL A 1 211 ? -8.232 0.464 3.945 1.00 97.44 211 VAL A O 1
ATOM 1545 N N . ILE A 1 212 ? -7.591 1.834 5.611 1.00 97.88 212 ILE A N 1
ATOM 1546 C CA . ILE A 1 212 ? -8.910 1.996 6.222 1.00 97.88 212 ILE A CA 1
ATOM 1547 C C . ILE A 1 212 ? -9.425 3.395 5.889 1.00 97.88 212 ILE A C 1
ATOM 1549 O O . ILE A 1 212 ? -8.754 4.391 6.166 1.00 97.88 212 ILE A O 1
ATOM 1553 N N . THR A 1 213 ? -10.620 3.476 5.308 1.00 97.81 213 THR A N 1
ATOM 1554 C CA . THR A 1 213 ? -11.298 4.754 5.059 1.00 97.81 213 THR A CA 1
ATOM 1555 C C . THR A 1 213 ? -11.953 5.285 6.339 1.00 97.81 213 THR A C 1
ATOM 1557 O O . THR A 1 213 ? -12.271 4.507 7.245 1.00 97.81 213 THR A O 1
ATOM 1560 N N . PRO A 1 214 ? -12.213 6.603 6.439 1.00 97.75 214 PRO A N 1
ATOM 1561 C CA . PRO A 1 214 ? -12.923 7.168 7.586 1.00 97.75 214 PRO A CA 1
ATOM 1562 C C . PRO A 1 214 ? -14.292 6.522 7.851 1.00 97.75 214 PRO A C 1
ATOM 1564 O O . PRO A 1 214 ? -14.667 6.358 9.007 1.00 97.75 214 PRO A O 1
ATOM 1567 N N . GLU A 1 215 ? -15.015 6.113 6.804 1.00 96.69 215 GLU A N 1
ATOM 1568 C CA . GLU A 1 215 ? -16.308 5.427 6.924 1.00 96.69 215 GLU A CA 1
ATOM 1569 C C . GLU A 1 215 ? -16.167 4.057 7.599 1.00 96.69 215 GLU A C 1
ATOM 1571 O O . GLU A 1 215 ? -16.851 3.776 8.581 1.00 96.69 215 GLU A O 1
ATOM 1576 N N . LYS A 1 216 ? -15.209 3.239 7.151 1.00 95.81 216 LYS A N 1
ATOM 1577 C CA . LYS A 1 216 ? -14.927 1.924 7.751 1.00 95.81 216 LYS A CA 1
ATOM 1578 C C . LYS A 1 216 ? -14.449 2.046 9.192 1.00 95.81 216 LYS A C 1
ATOM 1580 O O . LYS A 1 216 ? -14.846 1.264 10.058 1.00 95.81 216 LYS A O 1
ATOM 1585 N N . LEU A 1 217 ? -13.642 3.069 9.477 1.00 95.31 217 LEU A N 1
ATOM 1586 C CA . LEU A 1 217 ? -13.243 3.389 10.842 1.00 95.31 217 LEU A CA 1
ATOM 1587 C C . LEU A 1 217 ? -14.459 3.768 11.704 1.00 95.31 217 LEU A C 1
ATOM 1589 O O . LEU A 1 217 ? -14.583 3.264 12.818 1.00 95.31 217 LEU A O 1
ATOM 1593 N N . ALA A 1 218 ? -15.375 4.597 11.197 1.00 93.19 218 ALA A N 1
ATOM 1594 C CA . ALA A 1 218 ? -16.590 4.983 11.913 1.00 93.19 218 ALA A CA 1
ATOM 1595 C C . ALA A 1 218 ? -17.498 3.777 12.204 1.00 93.19 218 ALA A C 1
ATOM 1597 O O . ALA A 1 218 ? -17.928 3.609 13.346 1.00 93.19 218 ALA A O 1
ATOM 1598 N N . THR A 1 219 ? -17.718 2.892 11.226 1.00 91.94 219 THR A N 1
ATOM 1599 C CA . THR A 1 219 ? -18.460 1.633 11.415 1.00 91.94 219 THR A CA 1
ATOM 1600 C C . THR A 1 219 ? -17.813 0.766 12.491 1.00 91.94 219 THR A C 1
ATOM 1602 O O . THR A 1 219 ? -18.489 0.277 13.402 1.00 91.94 219 THR A O 1
ATOM 1605 N N . ARG A 1 220 ? -16.482 0.617 12.447 1.00 93.06 220 ARG A N 1
ATOM 1606 C CA . ARG A 1 220 ? -15.748 -0.185 13.431 1.00 93.06 220 ARG A CA 1
ATOM 1607 C C . ARG A 1 220 ? -15.841 0.392 14.840 1.00 93.06 220 ARG A C 1
ATOM 1609 O O . ARG A 1 220 ? -15.958 -0.385 15.790 1.00 93.06 220 ARG A O 1
ATOM 1616 N N . LEU A 1 221 ? -15.785 1.717 14.971 1.00 90.00 221 LEU A N 1
ATOM 1617 C CA . LEU A 1 221 ? -15.921 2.430 16.242 1.00 90.00 221 LEU A CA 1
ATOM 1618 C C . LEU A 1 221 ? -17.353 2.366 16.785 1.00 90.00 221 LEU A C 1
ATOM 1620 O O . LEU A 1 221 ? -17.526 2.178 17.983 1.00 90.00 221 LEU A O 1
ATOM 1624 N N . ALA A 1 222 ? -18.372 2.439 15.927 1.00 88.38 222 ALA A N 1
ATOM 1625 C CA . ALA A 1 222 ? -19.772 2.294 16.332 1.00 88.38 222 ALA A CA 1
ATOM 1626 C C . ALA A 1 222 ? -20.100 0.878 16.837 1.00 88.38 222 ALA A C 1
ATOM 1628 O O . ALA A 1 222 ? -20.939 0.715 17.721 1.00 88.38 222 ALA A O 1
ATOM 1629 N N . ALA A 1 223 ? -19.414 -0.145 16.316 1.00 85.56 223 ALA A N 1
ATOM 1630 C CA . ALA A 1 223 ? -19.541 -1.520 16.797 1.00 85.56 223 ALA A CA 1
ATOM 1631 C C . ALA A 1 223 ? -18.919 -1.741 18.190 1.00 85.56 223 ALA A C 1
ATOM 1633 O O . ALA A 1 223 ? -19.222 -2.739 18.846 1.00 85.56 223 ALA A O 1
ATOM 1634 N N . TYR A 1 224 ? -18.052 -0.839 18.662 1.00 83.56 224 TYR A N 1
ATOM 1635 C CA . TYR A 1 224 ? -17.577 -0.883 20.040 1.00 83.56 224 TYR A CA 1
ATOM 1636 C C . TYR A 1 224 ? -18.649 -0.316 20.973 1.00 83.56 224 TYR A C 1
ATOM 1638 O O . TYR A 1 224 ? -18.790 0.893 21.144 1.00 83.56 224 TYR A O 1
ATOM 1646 N N . THR A 1 225 ? -19.380 -1.204 21.641 1.00 81.31 225 THR A N 1
ATOM 1647 C CA . THR A 1 225 ? -20.175 -0.823 22.809 1.00 81.31 225 THR A CA 1
ATOM 1648 C C . THR A 1 225 ? -19.235 -0.445 23.944 1.00 81.31 225 THR A C 1
ATOM 1650 O O . THR A 1 225 ? -18.587 -1.308 24.542 1.00 81.31 225 THR A O 1
ATOM 1653 N N . TYR A 1 226 ? -19.154 0.848 24.245 1.00 82.88 226 TYR A N 1
ATOM 1654 C CA . TYR A 1 226 ? -18.515 1.319 25.466 1.00 82.88 226 TYR A CA 1
ATOM 1655 C C . TYR A 1 226 ? -19.270 0.770 26.675 1.00 82.88 226 TYR A C 1
ATOM 1657 O O . TYR A 1 226 ? -20.502 0.827 26.734 1.00 82.88 226 TYR A O 1
ATOM 1665 N N . ILE A 1 227 ? -18.524 0.254 27.651 1.00 89.25 227 ILE A N 1
ATOM 1666 C CA . ILE A 1 227 ? -19.106 -0.160 28.924 1.00 89.25 227 ILE A CA 1
ATOM 1667 C C . ILE A 1 227 ? -19.690 1.093 29.580 1.00 89.25 227 ILE A C 1
ATOM 1669 O O . ILE A 1 227 ? -18.970 2.045 29.884 1.00 89.25 227 ILE A O 1
ATOM 1673 N N . THR A 1 228 ? -21.011 1.110 29.742 1.00 94.25 228 THR A N 1
ATOM 1674 C CA . THR A 1 228 ? -21.717 2.237 30.347 1.00 94.25 228 THR A CA 1
ATOM 1675 C C . THR A 1 228 ? -21.937 1.938 31.818 1.00 94.25 228 THR A C 1
ATOM 1677 O O . THR A 1 228 ? -22.561 0.935 32.162 1.00 94.25 228 THR A O 1
ATOM 1680 N N . PHE A 1 229 ? -21.451 2.834 32.674 1.00 96.81 229 PHE A N 1
ATOM 1681 C CA . PHE A 1 229 ? -21.687 2.783 34.110 1.00 96.81 229 PHE A CA 1
ATOM 1682 C C . PHE A 1 229 ? -22.678 3.865 34.528 1.00 96.81 229 PHE A C 1
ATOM 1684 O O . PHE A 1 229 ? -22.670 4.987 34.010 1.00 96.81 229 PHE A O 1
ATOM 1691 N N . LYS A 1 230 ? -23.528 3.530 35.494 1.00 97.94 230 LYS A N 1
ATOM 1692 C CA . LYS A 1 230 ? -24.364 4.482 36.227 1.00 97.94 230 LYS A CA 1
ATOM 1693 C C . LYS A 1 230 ? -24.172 4.242 37.707 1.00 97.94 230 LYS A C 1
ATOM 1695 O O . LYS A 1 230 ? -24.039 3.104 38.141 1.00 97.94 230 LYS A O 1
ATOM 1700 N N . ASN A 1 231 ? -24.170 5.312 38.479 1.00 98.31 231 ASN A N 1
ATOM 1701 C CA . ASN A 1 231 ? -24.018 5.246 39.918 1.00 98.31 231 ASN A CA 1
ATOM 1702 C C . ASN A 1 231 ? -24.941 6.261 40.585 1.00 98.31 231 ASN A C 1
ATOM 1704 O O . ASN A 1 231 ? -25.382 7.234 39.970 1.00 98.31 231 ASN A O 1
ATOM 1708 N N . GLY A 1 232 ? -25.207 6.044 41.862 1.00 98.25 232 GLY A N 1
ATOM 1709 C CA . GLY A 1 232 ? -26.030 6.947 42.645 1.00 98.25 232 GLY A CA 1
ATOM 1710 C C . GLY A 1 232 ? -26.092 6.538 44.102 1.00 98.25 232 GLY A C 1
ATOM 1711 O O . GLY A 1 232 ? -25.422 5.603 44.543 1.00 98.25 232 GLY A O 1
ATOM 1712 N N . THR A 1 233 ? -26.915 7.251 44.859 1.00 98.31 233 THR A N 1
ATOM 1713 C CA . THR A 1 233 ? -27.156 6.960 46.268 1.00 98.31 233 THR A CA 1
ATOM 1714 C C . THR A 1 233 ? -28.646 6.817 46.548 1.00 98.31 233 THR A C 1
ATOM 1716 O O . THR A 1 233 ? -29.488 7.354 45.832 1.00 98.31 233 THR A O 1
ATOM 1719 N N . THR A 1 234 ? -28.982 6.052 47.579 1.00 98.19 234 THR A N 1
ATOM 1720 C CA . THR A 1 234 ? -30.330 5.973 48.146 1.00 98.19 234 THR A CA 1
ATOM 1721 C C . THR A 1 234 ? -30.236 5.661 49.636 1.00 98.19 234 THR A C 1
ATOM 1723 O O . THR A 1 234 ? -29.149 5.403 50.163 1.00 98.19 234 THR A O 1
ATOM 1726 N N . THR A 1 235 ? -31.365 5.681 50.332 1.00 97.50 235 THR A N 1
ATOM 1727 C CA . THR A 1 235 ? -31.440 5.303 51.740 1.00 97.50 235 THR A CA 1
ATOM 1728 C C . THR A 1 235 ? -32.495 4.230 51.974 1.00 97.50 235 THR A C 1
ATOM 1730 O O . THR A 1 235 ? -33.434 4.058 51.195 1.00 97.50 235 THR A O 1
ATOM 1733 N N . LYS A 1 236 ? -32.328 3.473 53.060 1.00 97.44 236 LYS A N 1
ATOM 1734 C CA . LYS A 1 236 ? -33.295 2.466 53.501 1.00 97.44 236 LYS A CA 1
ATOM 1735 C C . LYS A 1 236 ? -33.456 2.523 55.013 1.00 97.44 236 LYS A C 1
ATOM 1737 O O . LYS A 1 236 ? -32.494 2.306 55.741 1.00 97.44 236 LYS A O 1
ATOM 1742 N N . ASP A 1 237 ? -34.679 2.755 55.478 1.00 96.62 237 ASP A N 1
ATOM 1743 C CA . ASP A 1 237 ? -35.031 2.503 56.876 1.00 96.62 237 ASP A CA 1
ATOM 1744 C C . ASP A 1 237 ? -35.019 0.990 57.152 1.00 96.62 237 ASP A C 1
ATOM 1746 O O . ASP A 1 237 ? -35.786 0.226 56.554 1.00 96.62 237 ASP A O 1
ATOM 1750 N N . THR A 1 238 ? -34.136 0.554 58.050 1.00 95.44 238 THR A N 1
ATOM 1751 C CA . THR A 1 238 ? -34.004 -0.855 58.457 1.00 95.44 238 THR A CA 1
ATOM 1752 C C . THR A 1 238 ? -35.224 -1.366 59.227 1.00 95.44 238 THR A C 1
ATOM 1754 O O . THR A 1 238 ? -35.489 -2.570 59.227 1.00 95.44 238 THR A O 1
ATOM 1757 N N . GLY A 1 239 ? -36.042 -0.461 59.777 1.00 94.19 239 GLY A N 1
ATOM 1758 C CA . GLY A 1 239 ? -37.332 -0.764 60.394 1.00 94.19 239 GLY A CA 1
ATOM 1759 C C . GLY A 1 239 ? -38.438 -1.141 59.397 1.00 94.19 239 GLY A C 1
ATOM 1760 O O . GLY A 1 239 ? -39.531 -1.530 59.814 1.00 94.19 239 GLY A O 1
ATOM 1761 N N . SER A 1 240 ? -38.170 -1.101 58.088 1.00 94.69 240 SER A N 1
ATOM 1762 C CA . SER A 1 240 ? -39.129 -1.423 57.027 1.00 94.69 240 SER A CA 1
ATOM 1763 C C . SER A 1 240 ? -38.699 -2.650 56.212 1.00 94.69 240 SER A C 1
ATOM 1765 O O . SER A 1 240 ? -37.555 -2.750 55.779 1.00 94.69 240 SER A O 1
ATOM 1767 N N . ALA A 1 241 ? -39.632 -3.561 55.911 1.00 93.50 241 ALA A N 1
ATOM 1768 C CA . ALA A 1 241 ? -39.401 -4.692 54.996 1.00 93.50 241 ALA A CA 1
ATOM 1769 C C . ALA A 1 241 ? -39.729 -4.373 53.522 1.00 93.50 241 ALA A C 1
ATOM 1771 O O . ALA A 1 241 ? -39.514 -5.209 52.650 1.00 93.50 241 ALA A O 1
ATOM 1772 N N . THR A 1 242 ? -40.246 -3.177 53.220 1.00 97.12 242 THR A N 1
ATOM 1773 C CA . THR A 1 242 ? -40.652 -2.803 51.856 1.00 97.12 242 THR A CA 1
ATOM 1774 C C . THR A 1 242 ? -39.457 -2.809 50.910 1.00 97.12 242 THR A C 1
ATOM 1776 O O . THR A 1 242 ? -38.408 -2.268 51.264 1.00 97.12 242 THR A O 1
ATOM 1779 N N . ALA A 1 243 ? -39.605 -3.389 49.718 1.00 97.81 243 ALA A N 1
ATOM 1780 C CA . ALA A 1 243 ? -38.555 -3.387 48.703 1.00 97.81 243 ALA A CA 1
ATOM 1781 C C . ALA A 1 243 ? -38.080 -1.958 48.372 1.00 97.81 243 ALA A C 1
ATOM 1783 O O . ALA A 1 243 ? -38.860 -1.005 48.426 1.00 97.81 243 ALA A O 1
ATOM 1784 N N . THR A 1 244 ? -36.799 -1.814 48.034 1.00 98.38 244 THR A N 1
ATOM 1785 C CA . THR A 1 244 ? -36.238 -0.553 47.526 1.00 98.38 244 THR A CA 1
ATOM 1786 C C . THR A 1 244 ? -36.028 -0.679 46.030 1.00 98.38 244 THR A C 1
ATOM 1788 O O . THR A 1 244 ? -35.272 -1.541 45.592 1.00 98.38 244 THR A O 1
ATOM 1791 N N . THR A 1 245 ? -36.658 0.200 45.259 1.00 98.19 245 THR A N 1
ATOM 1792 C CA . THR A 1 245 ? -36.490 0.274 43.806 1.00 98.19 245 THR A CA 1
ATOM 1793 C C . THR A 1 245 ? -35.621 1.479 43.465 1.00 98.19 245 THR A C 1
ATOM 1795 O O . THR A 1 245 ? -35.904 2.596 43.898 1.00 98.19 245 THR A O 1
ATOM 1798 N N . ILE A 1 246 ? -34.549 1.253 42.710 1.00 98.25 246 ILE A N 1
ATOM 1799 C CA . ILE A 1 246 ? -33.584 2.270 42.287 1.00 98.25 246 ILE A CA 1
ATOM 1800 C C . ILE A 1 246 ? -33.604 2.325 40.762 1.00 98.25 246 ILE A C 1
ATOM 1802 O O . ILE A 1 246 ? -33.183 1.373 40.106 1.00 98.25 246 ILE A O 1
ATOM 1806 N N . ALA A 1 247 ? -34.053 3.443 40.196 1.00 98.12 247 ALA A N 1
ATOM 1807 C CA . ALA A 1 247 ? -33.958 3.674 38.759 1.00 98.12 247 ALA A CA 1
ATOM 1808 C C . ALA A 1 247 ? -32.485 3.899 38.375 1.00 98.12 247 ALA A C 1
ATOM 1810 O O . ALA A 1 247 ? -31.884 4.893 38.786 1.00 98.12 247 ALA A O 1
ATOM 1811 N N . HIS A 1 248 ? -31.892 2.980 37.606 1.00 97.12 248 HIS A N 1
ATOM 1812 C CA . HIS A 1 248 ? -30.457 3.039 37.285 1.00 97.12 248 HIS A CA 1
ATOM 1813 C C . HIS A 1 248 ? -30.153 3.810 35.992 1.00 97.12 248 HIS A C 1
ATOM 1815 O O . HIS A 1 248 ? -29.040 4.297 35.815 1.00 97.12 248 HIS A O 1
ATOM 1821 N N . GLY A 1 249 ? -31.121 3.935 35.075 1.00 96.56 249 GLY A N 1
ATOM 1822 C CA . GLY A 1 249 ? -30.986 4.755 33.862 1.00 96.56 249 GLY A CA 1
ATOM 1823 C C . GLY A 1 249 ? -29.969 4.243 32.831 1.00 96.56 249 GLY A C 1
ATOM 1824 O O . GLY A 1 249 ? -29.395 5.047 32.098 1.00 96.56 249 GLY A O 1
ATOM 1825 N N . LEU A 1 250 ? -29.722 2.927 32.775 1.00 95.12 250 LEU A N 1
ATOM 1826 C CA . LEU A 1 250 ? -28.814 2.310 31.786 1.00 95.12 250 LEU A CA 1
ATOM 1827 C C . LEU A 1 250 ? -29.507 2.003 30.450 1.00 95.12 250 LEU A C 1
ATOM 1829 O O . LEU A 1 250 ? -28.824 1.775 29.462 1.00 95.12 250 LEU A O 1
ATOM 1833 N N . SER A 1 251 ? -30.846 2.007 30.404 1.00 93.06 251 SER A N 1
ATOM 1834 C CA . SER A 1 251 ? -31.644 1.571 29.237 1.00 93.06 251 SER A CA 1
ATOM 1835 C C . SER A 1 251 ? -31.346 0.134 28.771 1.00 93.06 251 SER A C 1
ATOM 1837 O O . SER A 1 251 ? -31.660 -0.240 27.646 1.00 93.06 251 SER A O 1
ATOM 1839 N N . ALA A 1 252 ? -30.731 -0.665 29.640 1.00 94.50 252 ALA A N 1
ATOM 1840 C CA . ALA A 1 252 ? -30.372 -2.063 29.457 1.00 94.50 252 ALA A CA 1
ATOM 1841 C C . ALA A 1 252 ? -30.293 -2.720 30.839 1.00 94.50 252 ALA A C 1
ATOM 1843 O O . ALA A 1 252 ? -30.055 -2.032 31.835 1.00 94.50 252 ALA A O 1
ATOM 1844 N N . THR A 1 253 ? -30.499 -4.035 30.908 1.00 96.38 253 THR A N 1
ATOM 1845 C CA . THR A 1 253 ? -30.400 -4.776 32.170 1.00 96.38 253 THR A CA 1
ATOM 1846 C C . THR A 1 253 ? -28.944 -4.826 32.640 1.00 96.38 253 THR A C 1
ATOM 1848 O O . THR A 1 253 ? -28.110 -5.326 31.885 1.00 96.38 253 THR A O 1
ATOM 1851 N N . PRO A 1 254 ? -28.622 -4.350 33.860 1.00 97.19 254 PRO A N 1
ATOM 1852 C CA . PRO A 1 254 ? -27.264 -4.386 34.382 1.00 97.19 254 PRO A CA 1
ATOM 1853 C C . PRO A 1 254 ? -26.658 -5.797 34.358 1.00 97.19 254 PRO A C 1
ATOM 1855 O O . PRO A 1 254 ? -27.257 -6.741 34.878 1.00 97.19 254 PRO A O 1
ATOM 1858 N N . LYS A 1 255 ? -25.442 -5.939 33.820 1.00 96.88 255 LYS A N 1
ATOM 1859 C CA . LYS A 1 255 ? -24.653 -7.181 33.904 1.00 96.88 255 LYS A CA 1
ATOM 1860 C C . LYS A 1 255 ? -23.934 -7.320 35.234 1.00 96.88 255 LYS A C 1
ATOM 1862 O O . LYS A 1 255 ? -23.704 -8.441 35.683 1.00 96.88 255 LYS A O 1
ATOM 1867 N N . ARG A 1 256 ? -23.558 -6.192 35.841 1.00 97.81 256 ARG A N 1
ATOM 1868 C CA . ARG A 1 256 ? -22.936 -6.149 37.163 1.00 97.81 256 ARG A CA 1
ATOM 1869 C C . ARG A 1 256 ? -23.481 -5.008 37.992 1.00 97.81 256 ARG A C 1
ATOM 1871 O O . ARG A 1 256 ? -23.749 -3.926 37.474 1.00 97.81 256 ARG A O 1
ATOM 1878 N N . ILE A 1 257 ? -23.591 -5.243 39.292 1.00 98.31 257 ILE A N 1
ATOM 1879 C CA . ILE A 1 257 ? -23.895 -4.213 40.282 1.00 98.31 257 ILE A CA 1
ATOM 1880 C C . ILE A 1 257 ? -22.900 -4.329 41.419 1.00 98.31 257 ILE A C 1
ATOM 1882 O O . ILE A 1 257 ? -22.587 -5.432 41.865 1.00 98.31 257 ILE A O 1
ATOM 1886 N N . ARG A 1 258 ? -22.447 -3.186 41.924 1.00 98.44 258 ARG A N 1
ATOM 1887 C CA . ARG A 1 258 ? -21.724 -3.076 43.185 1.00 98.44 258 ARG A CA 1
ATOM 1888 C C . ARG A 1 258 ? -22.499 -2.171 44.130 1.00 98.44 258 ARG A C 1
ATOM 1890 O O . ARG A 1 258 ? -22.905 -1.075 43.749 1.00 98.44 258 ARG A O 1
ATOM 1897 N N . ILE A 1 259 ? -22.687 -2.616 45.367 1.00 98.44 259 ILE A N 1
ATOM 1898 C CA . ILE A 1 259 ? -23.336 -1.832 46.416 1.00 98.44 259 ILE A CA 1
ATOM 1899 C C . ILE A 1 259 ? -22.409 -1.682 47.613 1.00 98.44 259 ILE A C 1
ATOM 1901 O O . ILE A 1 259 ? -21.821 -2.650 48.087 1.00 98.44 259 ILE A O 1
ATOM 1905 N N . HIS A 1 260 ? -22.343 -0.462 48.135 1.00 98.12 260 HIS A N 1
ATOM 1906 C CA . HIS A 1 260 ? -21.760 -0.136 49.426 1.00 98.12 260 HIS A CA 1
ATOM 1907 C C . HIS A 1 260 ? -22.872 0.386 50.337 1.00 98.12 260 HIS A C 1
ATOM 1909 O O . HIS A 1 260 ? -23.382 1.488 50.140 1.00 98.12 260 HIS A O 1
ATOM 1915 N N . ALA A 1 261 ? -23.249 -0.404 51.336 1.00 97.44 261 ALA A N 1
ATOM 1916 C CA . ALA A 1 261 ? -24.218 -0.021 52.352 1.00 97.44 261 ALA A CA 1
ATOM 1917 C C . ALA A 1 261 ? -23.495 0.307 53.661 1.00 97.44 261 ALA A C 1
ATOM 1919 O O . ALA A 1 261 ? -22.702 -0.489 54.167 1.00 97.44 261 ALA A O 1
ATOM 1920 N N . ILE A 1 262 ? -23.769 1.482 54.219 1.00 95.88 262 ILE A N 1
ATOM 1921 C CA . ILE A 1 262 ? -23.191 1.942 55.482 1.00 95.88 262 ILE A CA 1
ATOM 1922 C C . ILE A 1 262 ? -24.312 2.402 56.396 1.00 95.88 262 ILE A C 1
ATOM 1924 O O . ILE A 1 262 ? -25.191 3.166 55.995 1.00 95.88 262 ILE A O 1
ATOM 1928 N N . MET A 1 263 ? -24.240 1.978 57.649 1.00 93.94 263 MET A N 1
ATOM 1929 C CA . MET A 1 263 ? -25.154 2.407 58.689 1.00 93.94 263 MET A CA 1
ATOM 1930 C C . MET A 1 263 ? -24.381 3.036 59.842 1.00 93.94 263 MET A C 1
ATOM 1932 O O . MET A 1 263 ? -23.466 2.419 60.390 1.00 93.94 263 MET A O 1
ATOM 1936 N N . SER A 1 264 ? -24.774 4.250 60.220 1.00 83.44 264 SER A N 1
ATOM 1937 C CA . SER A 1 264 ? -24.222 4.949 61.380 1.00 83.44 264 SER A CA 1
ATOM 1938 C C . SER A 1 264 ? -25.203 4.828 62.545 1.00 83.44 264 SER A C 1
ATOM 1940 O O . SER A 1 264 ? -26.137 5.619 62.657 1.00 83.44 264 SER A O 1
ATOM 1942 N N . THR A 1 265 ? -25.006 3.819 63.394 1.00 80.06 265 THR A N 1
ATOM 1943 C CA . THR A 1 265 ? -25.690 3.678 64.697 1.00 80.06 265 THR A CA 1
ATOM 1944 C C . THR A 1 265 ? -24.644 3.661 65.818 1.00 80.06 265 THR A C 1
ATOM 1946 O O . THR A 1 265 ? -23.493 4.020 65.579 1.00 80.06 265 THR A O 1
ATOM 1949 N N . ALA A 1 266 ? -24.996 3.220 67.033 1.00 73.56 266 ALA A N 1
ATOM 1950 C CA . ALA A 1 266 ? -24.012 2.957 68.091 1.00 73.56 266 ALA A CA 1
ATOM 1951 C C . ALA A 1 266 ? -22.932 1.931 67.668 1.00 73.56 266 ALA A C 1
ATOM 1953 O O . ALA A 1 266 ? -21.827 1.943 68.203 1.00 73.56 266 ALA A O 1
ATOM 1954 N N . VAL A 1 267 ? -23.238 1.079 66.680 1.00 78.31 267 VAL A N 1
ATOM 1955 C CA . VAL A 1 267 ? -22.300 0.177 65.998 1.00 78.31 267 VAL A CA 1
ATOM 1956 C C . VAL A 1 267 ? -22.162 0.650 64.548 1.00 78.31 267 VAL A C 1
ATOM 1958 O O . VAL A 1 267 ? -23.160 0.805 63.837 1.00 78.31 267 VAL A O 1
ATOM 1961 N N . ASN A 1 268 ? -20.929 0.883 64.089 1.00 83.88 268 ASN A N 1
ATOM 1962 C CA . ASN A 1 268 ? -20.672 1.172 62.677 1.00 83.88 268 ASN A CA 1
ATOM 1963 C C . ASN A 1 268 ? -20.705 -0.143 61.904 1.00 83.88 268 ASN A C 1
ATOM 1965 O O . ASN A 1 268 ? -19.838 -0.994 62.112 1.00 83.88 268 ASN A O 1
ATOM 1969 N N . VAL A 1 269 ? -21.686 -0.298 61.016 1.00 91.38 269 VAL A N 1
ATOM 1970 C CA . VAL A 1 269 ? -21.846 -1.507 60.200 1.00 91.38 269 VAL A CA 1
ATOM 1971 C C . VAL A 1 269 ? -21.713 -1.147 58.730 1.00 91.38 269 VAL A C 1
ATOM 1973 O O . VAL A 1 269 ? -22.267 -0.145 58.265 1.00 91.38 269 VAL A O 1
ATOM 1976 N N . ARG A 1 270 ? -20.948 -1.952 57.997 1.00 95.19 270 ARG A N 1
ATOM 1977 C CA . ARG A 1 270 ? -20.671 -1.766 56.573 1.00 95.19 270 ARG A CA 1
ATOM 1978 C C . ARG A 1 270 ? -20.888 -3.078 55.841 1.00 95.19 270 ARG A C 1
ATOM 1980 O O . ARG A 1 270 ? -20.476 -4.126 56.327 1.00 95.19 270 ARG A O 1
ATOM 1987 N N . SER A 1 271 ? -21.476 -3.007 54.657 1.00 96.81 271 SER A N 1
ATOM 1988 C CA . SER A 1 271 ? -21.590 -4.128 53.733 1.00 96.81 271 SER A CA 1
ATOM 1989 C C . SER A 1 271 ? -21.166 -3.678 52.345 1.00 96.81 271 SER A C 1
ATOM 1991 O O . SER A 1 271 ? -21.582 -2.615 51.883 1.00 96.81 271 SER A O 1
ATOM 1993 N N . VAL A 1 272 ? -20.318 -4.469 51.698 1.00 97.88 272 VAL A N 1
ATOM 1994 C CA . VAL A 1 272 ? -19.967 -4.296 50.290 1.00 97.88 272 VAL A CA 1
ATOM 1995 C C . VAL A 1 272 ? -20.366 -5.566 49.572 1.00 97.88 272 VAL A C 1
ATOM 1997 O O . VAL A 1 272 ? -19.903 -6.644 49.944 1.00 97.88 272 VAL A O 1
ATOM 2000 N N . GLY A 1 273 ? -21.215 -5.447 48.562 1.00 97.81 273 GLY A N 1
ATOM 2001 C CA . GLY A 1 273 ? -21.638 -6.593 47.777 1.00 97.81 273 GLY A CA 1
ATOM 2002 C C . GLY A 1 273 ? -21.630 -6.350 46.288 1.00 97.81 273 GLY A C 1
ATOM 2003 O O . GLY A 1 273 ? -21.587 -5.214 45.809 1.00 97.81 273 GLY A O 1
ATOM 2004 N N . SER A 1 274 ? -21.647 -7.462 45.573 1.00 98.06 274 SER A N 1
ATOM 2005 C CA . SER A 1 274 ? -21.705 -7.530 44.126 1.00 98.06 274 SER A CA 1
ATOM 2006 C C . SER A 1 274 ? -22.835 -8.443 43.675 1.00 98.06 274 SER A C 1
ATOM 2008 O O . SER A 1 274 ? -23.226 -9.372 44.381 1.00 98.06 274 SER A O 1
ATOM 2010 N N . TYR A 1 275 ? -23.355 -8.152 42.492 1.00 98.06 275 TYR A N 1
ATOM 2011 C CA . TYR A 1 275 ? -24.279 -8.995 41.745 1.00 98.06 275 TYR A CA 1
ATOM 2012 C C . TYR A 1 275 ? -23.772 -9.102 40.310 1.00 98.06 275 TYR A C 1
ATOM 2014 O O . TYR A 1 275 ? -23.389 -8.086 39.725 1.00 98.06 275 TYR A O 1
ATOM 2022 N N . ASP A 1 276 ? -23.772 -10.310 39.759 1.00 97.38 276 ASP A N 1
ATOM 2023 C CA . ASP A 1 276 ? -23.478 -10.605 38.358 1.00 97.38 276 ASP A CA 1
ATOM 2024 C C . ASP A 1 276 ? -24.225 -11.872 37.891 1.00 97.38 276 ASP A C 1
ATOM 2026 O O . ASP A 1 276 ? -25.129 -12.371 38.566 1.00 97.38 276 ASP A O 1
ATOM 2030 N N . SER A 1 277 ? -23.869 -12.415 36.721 1.00 94.19 277 SER A N 1
ATOM 2031 C CA . SER A 1 277 ? -24.477 -13.644 36.189 1.00 94.19 277 SER A CA 1
ATOM 2032 C C . SER A 1 277 ? -24.237 -14.895 37.048 1.00 94.19 277 SER A C 1
ATOM 2034 O O . SER A 1 277 ? -24.921 -15.898 36.856 1.00 94.19 277 SER A O 1
ATOM 2036 N N . GLY A 1 278 ? -23.256 -14.869 37.953 1.00 94.31 278 GLY A N 1
ATOM 2037 C CA . GLY A 1 278 ? -22.951 -15.944 38.897 1.00 94.31 278 GLY A CA 1
ATOM 2038 C C . GLY A 1 278 ? -23.762 -15.880 40.195 1.00 94.31 278 GLY A C 1
ATOM 2039 O O . GLY A 1 278 ? -23.674 -16.803 41.003 1.00 94.31 278 GLY A O 1
ATOM 2040 N N . GLY A 1 279 ? -24.562 -14.828 40.395 1.00 95.56 279 GLY A N 1
ATOM 2041 C CA . GLY A 1 279 ? -25.380 -14.620 41.585 1.00 95.56 279 GLY A CA 1
ATOM 2042 C C . GLY A 1 279 ? -24.977 -13.354 42.333 1.00 95.56 279 GLY A C 1
ATOM 2043 O O . GLY A 1 279 ? -24.565 -12.363 41.738 1.00 95.56 279 GLY A O 1
ATOM 2044 N N . GLN A 1 280 ? -25.130 -13.367 43.654 1.00 98.06 280 GLN A N 1
ATOM 2045 C CA . GLN A 1 280 ? -24.821 -12.215 44.493 1.00 98.06 280 GLN A CA 1
ATOM 2046 C C . GLN A 1 280 ? -24.084 -12.621 45.753 1.00 98.06 280 GLN A C 1
ATOM 2048 O O . GLN A 1 280 ? -24.325 -13.682 46.328 1.00 98.06 280 GLN A O 1
ATOM 2053 N N . ASN A 1 281 ? -23.215 -11.738 46.206 1.00 97.81 281 ASN A N 1
ATOM 2054 C CA . ASN A 1 281 ? -22.402 -11.950 47.381 1.00 97.81 281 ASN A CA 1
ATOM 2055 C C . ASN A 1 281 ? -22.133 -10.623 48.079 1.00 97.81 281 ASN A C 1
ATOM 2057 O O . ASN A 1 281 ? -22.087 -9.567 47.450 1.00 97.81 281 ASN A O 1
ATOM 2061 N N . CYS A 1 282 ? -21.903 -10.674 49.384 1.00 97.69 282 CYS A N 1
ATOM 2062 C CA . CYS A 1 282 ? -21.460 -9.520 50.140 1.00 97.69 282 CYS A CA 1
ATOM 2063 C C . CYS A 1 282 ? -20.488 -9.901 51.246 1.00 97.69 282 CYS A C 1
ATOM 2065 O O . CYS A 1 282 ? -20.542 -10.995 51.812 1.00 97.69 282 CYS A O 1
ATOM 2067 N N . ILE A 1 283 ? -19.637 -8.941 51.585 1.00 96.81 283 ILE A N 1
ATOM 2068 C CA . ILE A 1 283 ? -18.806 -8.949 52.777 1.00 96.81 283 ILE A CA 1
ATOM 2069 C C . ILE A 1 283 ? -19.351 -7.882 53.719 1.00 96.81 283 ILE A C 1
ATOM 2071 O O . ILE A 1 283 ? -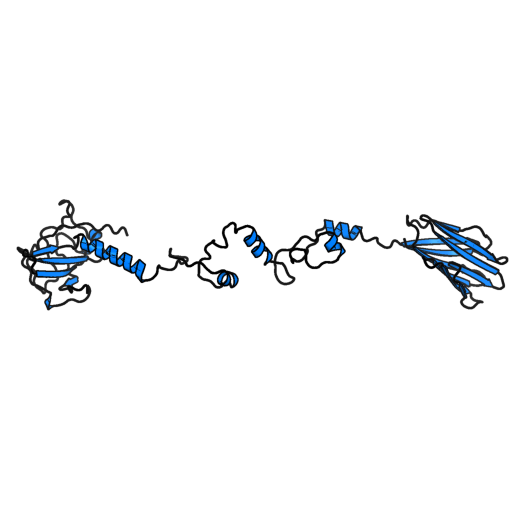19.477 -6.715 53.337 1.00 96.81 283 ILE A O 1
ATOM 2075 N N . SER A 1 284 ? -19.664 -8.269 54.952 1.00 94.81 284 SER A N 1
ATOM 2076 C CA . SER A 1 284 ? -20.109 -7.351 55.996 1.00 94.81 284 SER A CA 1
ATOM 2077 C C . SER A 1 284 ? -19.135 -7.299 57.162 1.00 94.81 284 SER A C 1
ATOM 2079 O O . SER A 1 284 ? -18.580 -8.312 57.579 1.00 94.81 284 SER A O 1
ATOM 2081 N N . THR A 1 285 ? -18.932 -6.100 57.698 1.00 92.69 285 THR A N 1
ATOM 2082 C CA . THR A 1 285 ? -18.112 -5.850 58.886 1.00 92.69 285 THR A CA 1
ATOM 2083 C C . THR A 1 285 ? -18.874 -4.949 59.849 1.00 92.69 285 THR A C 1
ATOM 2085 O O . THR A 1 285 ? -19.612 -4.052 59.431 1.00 92.69 285 THR A O 1
ATOM 2088 N N . SER A 1 286 ? -18.700 -5.180 61.146 1.00 89.81 286 SER A N 1
ATOM 2089 C CA . SER A 1 286 ? -19.202 -4.300 62.200 1.00 89.81 286 SER A CA 1
ATOM 2090 C C . SER A 1 286 ? -18.104 -4.064 63.235 1.00 89.81 286 SER A C 1
ATOM 2092 O O . SER A 1 286 ? -17.098 -4.770 63.257 1.00 89.81 286 SER A O 1
ATOM 2094 N N . THR A 1 287 ? -18.272 -3.080 64.117 1.00 85.88 287 THR A N 1
ATOM 2095 C CA . THR A 1 287 ? -17.318 -2.862 65.221 1.00 85.88 287 THR A CA 1
ATOM 2096 C C . THR A 1 287 ? -17.373 -3.949 66.300 1.00 85.88 287 THR A C 1
ATOM 2098 O O . THR A 1 287 ? -16.523 -3.957 67.184 1.00 85.88 287 THR A O 1
ATOM 2101 N N . THR A 1 288 ? -18.359 -4.850 66.254 1.00 82.81 288 THR A N 1
ATOM 2102 C CA . THR A 1 288 ? -18.597 -5.885 67.275 1.00 82.81 288 THR A CA 1
ATOM 2103 C C . THR A 1 288 ? -18.492 -7.316 66.745 1.00 82.81 288 THR A C 1
ATOM 2105 O O . THR A 1 288 ? -18.441 -8.247 67.542 1.00 82.81 288 THR A O 1
ATOM 2108 N N . THR A 1 289 ? -18.464 -7.507 65.425 1.00 78.25 289 THR A N 1
ATOM 2109 C CA . THR A 1 289 ? -18.476 -8.819 64.763 1.00 78.25 289 THR A CA 1
ATOM 2110 C C . THR A 1 289 ? -17.312 -8.919 63.781 1.00 78.25 289 THR A C 1
ATOM 2112 O O . THR A 1 289 ? -16.958 -7.943 63.117 1.00 78.25 289 THR A O 1
ATOM 2115 N N . ALA A 1 290 ? -16.725 -10.112 63.661 1.00 82.38 290 ALA A N 1
ATOM 2116 C CA . ALA A 1 290 ? -15.755 -10.413 62.613 1.00 82.38 290 ALA A CA 1
ATOM 2117 C C . ALA A 1 290 ? -16.371 -10.252 61.206 1.00 82.38 290 ALA A C 1
ATOM 2119 O O . ALA A 1 290 ? -17.585 -10.181 61.039 1.00 82.38 290 ALA A O 1
ATOM 2120 N N . CYS A 1 291 ? -15.516 -10.196 60.186 1.00 88.88 291 CYS A N 1
ATOM 2121 C CA . CYS A 1 291 ? -15.924 -10.172 58.783 1.00 88.88 291 CYS A CA 1
ATOM 2122 C C . CYS A 1 291 ? -16.812 -11.384 58.439 1.00 88.88 291 CYS A C 1
ATOM 2124 O O . CYS A 1 291 ? -16.400 -12.523 58.660 1.00 88.88 291 CYS A O 1
ATOM 2126 N N . VAL A 1 292 ? -18.004 -11.143 57.884 1.00 91.00 292 VAL A N 1
ATOM 2127 C CA . VAL A 1 292 ? -18.946 -12.187 57.452 1.00 91.00 292 VAL A CA 1
ATOM 2128 C C . VAL A 1 292 ? -19.058 -12.170 55.930 1.00 91.00 292 VAL A C 1
ATOM 2130 O O . VAL A 1 292 ? -19.340 -11.129 55.335 1.00 91.00 292 VAL A O 1
ATOM 2133 N N . LEU A 1 293 ? -18.856 -13.332 55.307 1.00 94.25 293 LEU A N 1
ATOM 2134 C CA . LEU A 1 293 ? -19.108 -13.563 53.886 1.00 94.25 293 LEU A CA 1
ATOM 2135 C C . LEU A 1 293 ? -20.496 -14.190 53.712 1.00 94.25 293 LEU A C 1
ATOM 2137 O O . LEU A 1 293 ? -20.804 -15.194 54.352 1.00 94.25 293 LEU A O 1
ATOM 2141 N N . ASN A 1 294 ? -21.309 -13.632 52.819 1.00 93.00 294 ASN A N 1
ATOM 2142 C CA . ASN A 1 294 ? -22.613 -14.179 52.457 1.00 93.00 294 ASN A CA 1
ATOM 2143 C C . ASN A 1 294 ? -22.716 -14.291 50.931 1.00 93.00 294 ASN A C 1
ATOM 2145 O O . ASN A 1 294 ? -22.521 -13.301 50.235 1.00 93.00 294 ASN A O 1
ATOM 2149 N N . ASN A 1 295 ? -23.035 -15.483 50.421 1.00 95.88 295 ASN A N 1
ATOM 2150 C CA . ASN A 1 295 ? -23.129 -15.783 48.982 1.00 95.88 295 ASN A CA 1
ATOM 2151 C C . ASN A 1 295 ? -24.582 -15.820 48.476 1.00 95.88 295 ASN A C 1
ATOM 2153 O O . ASN A 1 295 ? -24.883 -16.426 47.451 1.00 95.88 295 ASN A O 1
ATOM 2157 N N . SER A 1 296 ? -25.513 -15.265 49.248 1.00 96.12 296 SER A N 1
ATOM 2158 C CA . SER A 1 296 ? -26.944 -15.284 48.947 1.00 96.12 296 SER A CA 1
ATOM 2159 C C . SER A 1 296 ? -27.583 -13.906 49.035 1.00 96.12 296 SER A C 1
ATOM 2161 O O . SER A 1 296 ? -28.771 -13.781 48.760 1.00 96.12 296 SER A O 1
ATOM 2163 N N . THR A 1 297 ? -26.832 -12.863 49.393 1.00 97.62 297 THR A N 1
ATOM 2164 C CA . THR A 1 297 ? -27.326 -11.490 49.589 1.00 97.62 297 THR A CA 1
ATOM 2165 C C . THR A 1 297 ? -26.322 -10.486 49.029 1.00 97.62 297 THR A C 1
ATOM 2167 O O . THR A 1 297 ? -25.121 -10.689 49.184 1.00 97.62 297 THR A O 1
ATOM 2170 N N . ILE A 1 298 ? -26.791 -9.387 48.428 1.00 98.00 298 ILE A N 1
ATOM 2171 C CA . ILE A 1 298 ? -25.921 -8.275 47.992 1.00 98.00 298 ILE A CA 1
ATOM 2172 C C . ILE A 1 298 ? -25.609 -7.306 49.144 1.00 98.00 298 ILE A C 1
ATOM 2174 O O . ILE A 1 298 ? -24.651 -6.544 49.095 1.00 98.00 298 ILE A O 1
ATOM 2178 N N . ILE A 1 299 ? -26.425 -7.321 50.198 1.00 97.75 299 ILE A N 1
ATOM 2179 C CA . ILE A 1 299 ? -26.231 -6.523 51.410 1.00 97.75 299 ILE A CA 1
ATOM 2180 C C . ILE A 1 299 ? -26.550 -7.416 52.606 1.00 97.75 299 ILE A C 1
ATOM 2182 O O . ILE A 1 299 ? -27.601 -8.056 52.625 1.00 97.75 299 ILE A O 1
ATOM 2186 N N . ASN A 1 300 ? -25.691 -7.398 53.621 1.00 96.25 300 ASN A N 1
ATOM 2187 C CA . ASN A 1 300 ? -25.946 -7.991 54.933 1.00 96.25 300 ASN A CA 1
ATOM 2188 C C . ASN A 1 300 ? -25.478 -7.018 56.019 1.00 96.25 300 ASN A C 1
ATOM 2190 O O . ASN A 1 300 ? -24.318 -6.614 56.029 1.00 96.25 300 ASN A O 1
ATOM 2194 N N . ILE A 1 301 ? -26.373 -6.604 56.912 1.00 93.88 301 ILE A N 1
ATOM 2195 C CA . ILE A 1 301 ? -26.079 -5.657 57.993 1.00 93.88 301 ILE A CA 1
ATOM 2196 C C . ILE A 1 301 ? -26.507 -6.286 59.317 1.00 93.88 301 ILE A C 1
ATOM 2198 O O . ILE A 1 301 ? -27.691 -6.522 59.553 1.00 93.88 301 ILE A O 1
ATOM 2202 N N . GLU A 1 302 ? -25.533 -6.512 60.195 1.00 91.12 302 GLU A N 1
ATOM 2203 C CA . GLU A 1 302 ? -25.717 -7.085 61.529 1.00 91.12 302 GLU A CA 1
ATOM 2204 C C . GLU A 1 302 ? -25.525 -5.996 62.590 1.00 91.12 302 GLU A C 1
ATOM 2206 O O . GLU A 1 302 ? -24.427 -5.465 62.756 1.00 91.12 302 GLU A O 1
ATOM 2211 N N . GLN A 1 303 ? -26.593 -5.649 63.312 1.00 88.31 303 GLN A N 1
ATOM 2212 C CA . GLN A 1 303 ? -26.604 -4.544 64.285 1.00 88.31 303 GLN A CA 1
ATOM 2213 C C . GLN A 1 303 ? -26.233 -4.984 65.716 1.00 88.31 303 GLN A C 1
ATOM 2215 O O . GLN A 1 303 ? -26.469 -4.252 66.675 1.00 88.31 303 GLN A O 1
ATOM 2220 N N . GLY A 1 304 ? -25.666 -6.185 65.869 1.00 82.56 304 GLY A N 1
ATOM 2221 C CA . GLY A 1 304 ? -25.406 -6.826 67.159 1.00 82.56 304 GLY A CA 1
ATOM 2222 C C . GLY A 1 304 ? -26.578 -7.686 67.655 1.00 82.56 304 GLY A C 1
ATOM 2223 O O . GLY A 1 304 ? -27.751 -7.418 67.379 1.00 82.56 304 GLY A O 1
ATOM 2224 N N . GLY A 1 305 ? -26.255 -8.758 68.386 1.00 84.12 305 GLY A N 1
ATOM 2225 C CA . GLY A 1 305 ? -27.231 -9.776 68.784 1.00 84.12 305 GLY A CA 1
ATOM 2226 C C . GLY A 1 305 ? -27.835 -10.488 67.569 1.00 84.12 305 GLY A C 1
ATOM 2227 O O . GLY A 1 305 ? -27.129 -10.805 66.617 1.00 84.12 305 GLY A O 1
ATOM 2228 N N . ALA A 1 306 ? -29.147 -10.725 67.594 1.00 86.69 306 ALA A N 1
ATOM 2229 C CA . ALA A 1 306 ? -29.875 -11.357 66.491 1.00 86.69 306 ALA A CA 1
ATOM 2230 C C . ALA A 1 306 ? -30.540 -10.344 65.526 1.00 86.69 306 ALA A C 1
ATOM 2232 O O . ALA A 1 306 ? -31.301 -10.747 64.645 1.00 86.69 306 ALA A O 1
ATOM 2233 N N . ASN A 1 307 ? -30.284 -9.036 65.676 1.00 91.81 307 ASN A N 1
ATOM 2234 C CA . ASN A 1 307 ? -30.853 -7.996 64.812 1.00 91.81 307 ASN A CA 1
ATOM 2235 C C . ASN A 1 307 ? -30.076 -7.907 63.493 1.00 91.81 307 ASN A C 1
ATOM 2237 O O . ASN A 1 307 ? -28.935 -7.433 63.470 1.00 91.81 307 ASN A O 1
ATOM 2241 N N . ASN A 1 308 ? -30.694 -8.330 62.389 1.00 93.12 308 ASN A N 1
ATOM 2242 C CA . ASN A 1 308 ? -30.085 -8.234 61.064 1.00 93.12 308 ASN A CA 1
ATOM 2243 C C . ASN A 1 308 ? -31.079 -7.779 59.990 1.00 93.12 308 ASN A C 1
ATOM 2245 O O . ASN A 1 308 ? -32.298 -7.936 60.114 1.00 93.12 308 ASN A O 1
ATOM 2249 N N . ILE A 1 309 ? -30.530 -7.203 58.926 1.00 95.62 309 ILE A N 1
ATOM 2250 C CA . ILE A 1 309 ? -31.247 -6.942 57.683 1.00 95.62 309 ILE A CA 1
ATOM 2251 C C . ILE A 1 309 ? -30.366 -7.360 56.512 1.00 95.62 309 ILE A C 1
ATOM 2253 O O . ILE A 1 309 ? -29.181 -7.026 56.454 1.00 95.62 309 ILE A O 1
ATOM 2257 N N . SER A 1 310 ? -30.954 -8.089 55.572 1.00 97.12 310 SER A N 1
ATOM 2258 C CA . SER A 1 310 ? -30.282 -8.527 54.355 1.00 97.12 310 SER A CA 1
ATOM 2259 C C . SER A 1 310 ? -31.087 -8.151 53.120 1.00 97.12 310 SER A C 1
ATOM 2261 O O . SER A 1 310 ? -32.316 -8.095 53.160 1.00 97.12 310 SER A O 1
ATOM 2263 N N . GLY A 1 311 ? -30.382 -7.832 52.038 1.00 97.81 311 GLY A N 1
ATOM 2264 C CA . GLY A 1 311 ? -30.956 -7.427 50.761 1.00 97.81 311 GLY A CA 1
ATOM 2265 C C . GLY A 1 311 ? -30.591 -8.414 49.660 1.00 97.81 311 GLY A C 1
ATOM 2266 O O . GLY A 1 311 ? -29.413 -8.731 49.475 1.00 97.81 311 GLY A O 1
ATOM 2267 N N . ILE A 1 312 ? -31.594 -8.868 48.912 1.00 98.06 312 ILE A N 1
ATOM 2268 C CA . ILE A 1 312 ? -31.436 -9.630 47.671 1.00 98.06 312 ILE A CA 1
ATOM 2269 C C . ILE A 1 312 ? -31.637 -8.679 46.494 1.00 98.06 312 ILE A C 1
ATOM 2271 O O . ILE A 1 312 ? -32.625 -7.947 46.464 1.00 98.06 312 ILE A O 1
ATOM 2275 N N . CYS A 1 313 ? -30.708 -8.690 45.543 1.00 98.12 313 CYS A N 1
ATOM 2276 C CA . CYS A 1 313 ? -30.763 -7.894 44.330 1.00 98.12 313 CYS A CA 1
ATOM 2277 C C . CYS A 1 313 ? -31.501 -8.647 43.224 1.00 98.12 313 CYS A C 1
ATOM 2279 O O . CYS A 1 313 ? -31.212 -9.809 42.946 1.00 98.12 313 CYS A O 1
ATOM 2281 N N . SER A 1 314 ? -32.399 -7.955 42.539 1.00 97.62 314 SER A N 1
ATOM 2282 C CA . SER A 1 314 ? -32.857 -8.318 41.203 1.00 97.62 314 SER A CA 1
ATOM 2283 C C . SER A 1 314 ? -32.766 -7.103 40.288 1.00 97.62 314 SER A C 1
ATOM 2285 O O . SER A 1 314 ? -32.759 -5.957 40.750 1.00 97.62 314 SER A O 1
ATOM 2287 N N . VAL A 1 315 ? -32.643 -7.351 38.987 1.00 98.00 315 VAL A N 1
ATOM 2288 C CA . VAL A 1 315 ? -32.441 -6.306 37.983 1.00 98.00 315 VAL A CA 1
ATOM 2289 C C . VAL A 1 315 ? -33.368 -6.507 36.800 1.00 98.00 315 VAL A C 1
ATOM 2291 O O . VAL A 1 315 ? -33.610 -7.635 36.375 1.00 98.00 315 VAL A O 1
ATOM 2294 N N . ASP A 1 316 ? -33.857 -5.404 36.253 1.00 97.44 316 ASP A N 1
ATOM 2295 C CA . ASP A 1 316 ? -34.512 -5.360 34.950 1.00 97.44 316 ASP A CA 1
ATOM 2296 C C . ASP A 1 316 ? -33.866 -4.260 34.088 1.00 97.44 316 ASP A C 1
ATOM 2298 O O . ASP A 1 316 ? -32.792 -3.764 34.416 1.00 97.44 316 ASP A O 1
ATOM 2302 N N . GLY A 1 317 ? -34.447 -3.919 32.935 1.00 95.69 317 GLY A N 1
ATOM 2303 C CA . GLY A 1 317 ? -33.887 -2.891 32.044 1.00 95.69 317 GLY A CA 1
ATOM 2304 C C . GLY A 1 317 ? -33.925 -1.452 32.586 1.00 95.69 317 GLY A C 1
ATOM 2305 O O . GLY A 1 317 ? -33.339 -0.558 31.972 1.00 95.69 317 GLY A O 1
ATOM 2306 N N . THR A 1 318 ? -34.632 -1.209 33.692 1.00 97.50 318 THR A N 1
ATOM 2307 C CA . THR A 1 318 ? -34.901 0.127 34.251 1.00 97.50 318 THR A CA 1
ATOM 2308 C C . THR A 1 318 ? -34.492 0.259 35.720 1.00 97.50 318 THR A C 1
ATOM 2310 O O . THR A 1 318 ? -34.056 1.339 36.140 1.00 97.50 318 THR A O 1
ATOM 2313 N N . ASN A 1 319 ? -34.621 -0.811 36.508 1.00 98.38 319 ASN A N 1
ATOM 2314 C CA . ASN A 1 319 ? -34.535 -0.773 37.959 1.00 98.38 319 ASN A CA 1
ATOM 2315 C C . ASN A 1 319 ? -33.604 -1.835 38.551 1.00 98.38 319 ASN A C 1
ATOM 2317 O O . ASN A 1 319 ? -33.551 -2.985 38.118 1.00 98.38 319 ASN A O 1
ATOM 2321 N N . ILE A 1 320 ? -32.934 -1.437 39.631 1.00 98.56 320 ILE A N 1
ATOM 2322 C CA . ILE A 1 320 ? -32.337 -2.332 40.621 1.00 98.56 320 ILE A CA 1
ATOM 2323 C C . ILE A 1 320 ? -33.354 -2.453 41.754 1.00 98.56 320 ILE A C 1
ATOM 2325 O O . ILE A 1 320 ? -33.748 -1.441 42.339 1.00 98.56 320 ILE A O 1
ATOM 2329 N N . THR A 1 321 ? -33.781 -3.669 42.073 1.00 98.44 321 THR A N 1
ATOM 2330 C CA . THR A 1 321 ? -34.721 -3.926 43.167 1.00 98.44 321 THR A CA 1
ATOM 2331 C C . THR A 1 321 ? -34.020 -4.678 44.287 1.00 98.44 321 THR A C 1
ATOM 2333 O O . THR A 1 321 ? -33.498 -5.773 44.093 1.00 98.44 321 THR A O 1
ATOM 2336 N N . LEU A 1 322 ? -34.024 -4.088 45.480 1.00 98.44 322 LEU A N 1
ATOM 2337 C CA . LEU A 1 322 ? -33.528 -4.708 46.703 1.00 98.44 322 LEU A CA 1
ATOM 2338 C C . LEU A 1 322 ? -34.716 -5.228 47.509 1.00 98.44 322 LEU A C 1
ATOM 2340 O O . LEU A 1 322 ? -35.506 -4.447 48.045 1.00 98.44 322 LEU A O 1
ATOM 2344 N N . THR A 1 323 ? -34.840 -6.549 47.587 1.00 98.38 323 THR A N 1
ATOM 2345 C CA . THR A 1 323 ? -35.840 -7.227 48.419 1.00 98.38 323 THR A CA 1
ATOM 2346 C C . THR A 1 323 ? -35.237 -7.507 49.786 1.00 98.38 323 THR A C 1
ATOM 2348 O O . THR A 1 323 ? -34.188 -8.141 49.880 1.00 98.38 323 THR A O 1
ATOM 2351 N N . TRP A 1 324 ? -35.886 -7.025 50.844 1.00 97.88 324 TRP A N 1
ATOM 2352 C CA . TRP A 1 324 ? -35.316 -7.033 52.188 1.00 97.88 324 TRP A CA 1
ATOM 2353 C C . TRP A 1 324 ? -35.897 -8.148 53.055 1.00 97.88 324 TRP A C 1
ATOM 2355 O O . TRP A 1 324 ? -37.114 -8.257 53.201 1.00 97.88 324 TRP A O 1
ATOM 2365 N N . ALA A 1 325 ? -35.023 -8.916 53.700 1.00 96.88 325 ALA A N 1
ATOM 2366 C CA . ALA A 1 325 ? -35.371 -9.822 54.787 1.00 96.88 325 ALA A CA 1
ATOM 2367 C C . ALA A 1 325 ? -34.840 -9.253 56.106 1.00 96.88 325 ALA A C 1
ATOM 2369 O O . ALA A 1 325 ? -33.693 -8.809 56.187 1.00 96.88 325 ALA A O 1
ATOM 2370 N N . ARG A 1 326 ? -35.683 -9.252 57.140 1.00 95.62 326 ARG A N 1
ATOM 2371 C CA . ARG A 1 326 ? -35.332 -8.764 58.477 1.00 95.62 326 ARG A CA 1
ATOM 2372 C C . ARG A 1 326 ? -35.394 -9.903 59.476 1.00 95.62 326 ARG A C 1
ATOM 2374 O O . ARG A 1 326 ? -36.326 -10.702 59.427 1.00 95.62 326 ARG A O 1
ATOM 2381 N N . ASN A 1 327 ? -34.457 -9.913 60.413 1.00 95.38 327 ASN A N 1
ATOM 2382 C CA . ASN A 1 327 ? -34.518 -10.745 61.603 1.00 95.38 327 ASN A CA 1
ATOM 2383 C C . ASN A 1 327 ? -34.595 -9.845 62.841 1.00 95.38 327 ASN A C 1
ATOM 2385 O O . ASN A 1 327 ? -33.761 -8.952 63.007 1.00 95.38 327 ASN A O 1
ATOM 2389 N N . ASN A 1 328 ? -35.577 -10.098 63.708 1.00 94.62 328 ASN A N 1
ATOM 2390 C CA . ASN A 1 328 ? -35.910 -9.273 64.876 1.00 94.62 328 ASN A CA 1
ATOM 2391 C C . ASN A 1 328 ? -36.283 -7.821 64.515 1.00 94.62 328 ASN A C 1
ATOM 2393 O O . ASN A 1 328 ? -37.104 -7.603 63.623 1.00 94.62 328 ASN A O 1
ATOM 2397 N N . ALA A 1 329 ? -35.742 -6.833 65.235 1.00 94.00 329 ALA A N 1
ATOM 2398 C CA . ALA A 1 329 ? -36.150 -5.432 65.155 1.00 94.00 329 ALA A CA 1
ATOM 2399 C C . ALA A 1 329 ? -34.948 -4.504 64.885 1.00 94.00 329 ALA A C 1
ATOM 2401 O O . ALA A 1 329 ? -34.620 -3.669 65.732 1.00 94.00 329 ALA A O 1
ATOM 2402 N N . PRO A 1 330 ? -34.261 -4.640 63.729 1.00 93.31 330 PRO A N 1
ATOM 2403 C CA . PRO A 1 330 ? -33.210 -3.701 63.354 1.00 93.31 330 PRO A CA 1
ATOM 2404 C C . PRO A 1 330 ? -33.788 -2.284 63.203 1.00 93.31 330 PRO A C 1
ATOM 2406 O O . PRO A 1 330 ? -34.928 -2.114 62.764 1.00 93.31 330 PRO A O 1
ATOM 2409 N N . SER A 1 331 ? -33.005 -1.270 63.575 1.00 93.12 331 SER A N 1
ATOM 2410 C CA . SER A 1 331 ? -33.408 0.143 63.518 1.00 93.12 331 SER A CA 1
ATOM 2411 C C . SER A 1 331 ? -32.298 1.041 62.967 1.00 93.12 331 SER A C 1
ATOM 2413 O O . SER A 1 331 ? -31.117 0.691 63.004 1.00 93.12 331 SER A O 1
ATOM 2415 N N . GLY A 1 332 ? -32.679 2.197 62.416 1.00 93.81 332 GLY A N 1
ATOM 2416 C CA . GLY A 1 332 ? -31.758 3.147 61.784 1.00 93.81 332 GLY A CA 1
ATOM 2417 C C . GLY A 1 332 ? -31.824 3.148 60.254 1.00 93.81 332 GLY A C 1
ATOM 2418 O O . GLY A 1 332 ? -32.560 2.376 59.639 1.00 93.81 332 GLY A O 1
ATOM 2419 N N . THR A 1 333 ? -31.025 4.020 59.638 1.00 95.88 333 THR A N 1
ATOM 2420 C CA . THR A 1 333 ? -31.043 4.283 58.190 1.00 95.88 333 THR A CA 1
ATOM 2421 C C . THR A 1 333 ? -29.760 3.782 57.534 1.00 95.88 333 THR A C 1
ATOM 2423 O O . THR A 1 333 ? -28.665 4.226 57.885 1.00 95.88 333 THR A O 1
ATOM 2426 N N . LEU A 1 334 ? -29.885 2.886 56.553 1.00 96.75 334 LEU A N 1
ATOM 2427 C CA . LEU A 1 334 ? -28.798 2.526 55.643 1.00 96.75 334 LEU A CA 1
ATOM 2428 C C . LEU A 1 334 ? -28.613 3.635 54.614 1.00 96.75 334 LEU A C 1
ATOM 2430 O O . LEU A 1 334 ? -29.574 4.025 53.952 1.00 96.75 334 LEU A O 1
ATOM 2434 N N . ASN A 1 335 ? -27.374 4.078 54.432 1.00 97.50 335 ASN A N 1
ATOM 2435 C CA . ASN A 1 335 ? -26.949 4.853 53.275 1.00 97.50 335 ASN A CA 1
ATOM 2436 C C . ASN A 1 335 ? -26.358 3.884 52.255 1.00 97.50 335 ASN A C 1
ATOM 2438 O O . ASN A 1 335 ? -25.436 3.134 52.577 1.00 97.50 335 ASN A O 1
ATOM 2442 N N . ILE A 1 336 ? -26.905 3.880 51.046 1.00 98.25 336 ILE A N 1
ATOM 2443 C CA . ILE A 1 336 ? -26.573 2.923 49.994 1.00 98.25 336 ILE A CA 1
ATOM 2444 C C . ILE A 1 336 ? -25.967 3.704 48.833 1.00 98.25 336 ILE A C 1
ATOM 2446 O O . ILE A 1 336 ? -26.651 4.521 48.223 1.00 98.25 336 ILE A O 1
ATOM 2450 N N . LEU A 1 337 ? -24.700 3.448 48.522 1.00 98.44 337 LEU A N 1
ATOM 2451 C CA . LEU A 1 337 ? -24.056 3.838 47.268 1.00 98.44 337 LEU A CA 1
ATOM 2452 C C . LEU A 1 337 ? -24.115 2.640 46.322 1.00 98.44 337 LEU A C 1
ATOM 2454 O O . LEU A 1 337 ? -23.764 1.528 46.717 1.00 98.44 337 LEU A O 1
ATOM 2458 N N . TRP A 1 338 ? -24.542 2.861 45.088 1.00 98.50 338 TRP A N 1
ATOM 2459 C CA . TRP A 1 338 ? -24.640 1.819 44.074 1.00 98.50 338 TRP A CA 1
ATOM 2460 C C . TRP A 1 338 ? -23.922 2.241 42.794 1.00 98.50 338 TRP A C 1
ATOM 2462 O O . TRP A 1 338 ? -23.870 3.423 42.457 1.00 98.50 338 TRP A O 1
ATOM 2472 N N . GLU A 1 339 ? -23.388 1.253 42.088 1.00 98.44 339 GLU A N 1
ATOM 2473 C CA . GLU A 1 339 ? -22.830 1.345 40.741 1.00 98.44 339 GLU A CA 1
ATOM 2474 C C . GLU A 1 339 ? -23.366 0.162 39.930 1.00 98.44 339 GLU A C 1
ATOM 2476 O O . GLU A 1 339 ? -23.455 -0.952 40.446 1.00 98.44 339 GLU A O 1
ATOM 2481 N N . ALA A 1 340 ? -23.745 0.402 38.680 1.00 98.12 340 ALA A N 1
ATOM 2482 C CA . ALA A 1 340 ? -24.295 -0.589 37.770 1.00 98.12 340 ALA A CA 1
ATOM 2483 C C . ALA A 1 340 ? -23.636 -0.476 36.389 1.00 98.12 340 ALA A C 1
ATOM 2485 O O . ALA A 1 340 ? -23.467 0.626 35.866 1.00 98.12 340 ALA A O 1
ATOM 2486 N N . GLU A 1 341 ? -23.294 -1.626 35.816 1.00 97.38 341 GLU A N 1
ATOM 2487 C CA . GLU A 1 341 ? -22.661 -1.814 34.506 1.00 97.38 341 GLU A CA 1
ATOM 2488 C C . GLU A 1 341 ? -23.694 -2.385 33.520 1.00 97.38 341 GLU A C 1
ATOM 2490 O O . GLU A 1 341 ? -24.319 -3.397 33.843 1.00 97.38 341 GLU A O 1
ATOM 2495 N N . ALA A 1 342 ? -23.878 -1.765 32.347 1.00 93.44 342 ALA A N 1
ATOM 2496 C CA . ALA A 1 342 ? -24.777 -2.258 31.283 1.00 93.44 342 ALA A CA 1
ATOM 2497 C C . ALA A 1 342 ? -24.283 -3.521 30.551 1.00 93.44 342 ALA A C 1
ATOM 2499 O O . ALA A 1 342 ? -23.066 -3.773 30.420 1.00 93.44 342 ALA A O 1
#

pLDDT: mean 86.87, std 13.98, range [37.19, 98.56]